Protein AF-A0A897N148-F1 (afdb_monomer)

Secondary structure (DSSP, 8-state):
----GGG-PPTT-TTPPPPTT----TTS----HHHHHHHHHHHHHHHHHHHHHHHHH--EEESS--SSPPTT-EEEETTTTEEEEEETTTTEEEEPPPHHHHHHHHH--STTSS--TTTTT---PPTT---GGG-SSPPPPHHHHHHHHH--STTTT--TTTTTPPPTT-----S----TT----S---EEESS--SSPPTT-EEEETTTTEEEEE-SSSEEEEPP-

Nearest PDB structures (foldseek):
  5w6f-assembly1_C  TM=9.418E-01  e=7.901E-02  Kuttervirus CBA120
  7rej-assembly2_B  TM=4.400E-01  e=4.065E-01  Kuttervirus CBA120
  7rfo-assembly1_B  TM=4.772E-01  e=1.626E+00  Kuttervirus CBA120
  7rfv-assembly1_A  TM=4.850E-01  e=4.744E+00  Kuttervirus CBA120

Sequence (227 aa):
MADYTTYLPTWGSTGVAPPSGYAYAGEEQPVDAFDNFVVYNQNEDIKYLVGLTNDRLESGLGSSYPASPENGELFWNTGTQTLELYDDAATMWKGLAFDADLTAHATDTANPHSVTAAQAGAIEDATGTVDETHLSFDTATQAELDAHATDTANPHNTDATQVGALPIVGGTMSGKIDMSQFDICNVVVDPLAADPTEPTQGQIWFRTDTGTWHGYNGTSTVQFSTV

Structure (mmCIF, N/CA/C/O backbone):
data_AF-A0A897N148-F1
#
_entry.id   AF-A0A897N148-F1
#
loop_
_atom_site.group_PDB
_atom_site.id
_atom_site.type_symbol
_atom_site.label_atom_id
_atom_site.label_alt_id
_atom_site.label_comp_id
_atom_site.label_asym_id
_atom_site.label_entity_id
_atom_site.label_seq_id
_atom_site.pdbx_PDB_ins_code
_atom_site.Cartn_x
_atom_site.Cartn_y
_atom_site.Cartn_z
_atom_site.occupancy
_atom_site.B_iso_or_equiv
_atom_site.auth_seq_id
_atom_site.auth_comp_id
_atom_site.auth_asym_id
_atom_site.auth_atom_id
_atom_site.pdbx_PDB_model_num
ATO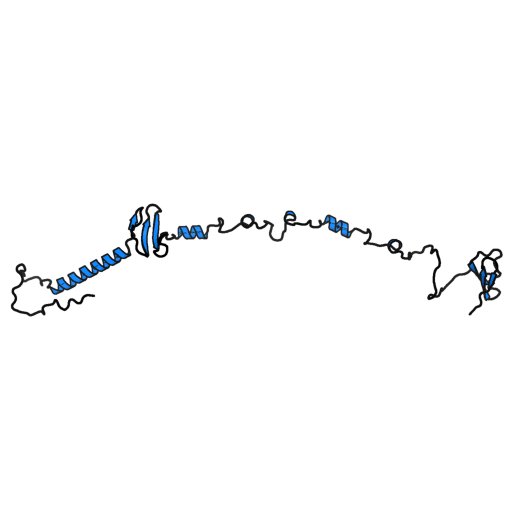M 1 N N . MET A 1 1 ? 35.600 -24.224 -54.055 1.00 48.84 1 MET A N 1
ATOM 2 C CA . MET A 1 1 ? 36.809 -23.708 -54.728 1.00 48.84 1 MET A CA 1
ATOM 3 C C . MET A 1 1 ? 36.907 -24.387 -56.078 1.00 48.84 1 MET A C 1
ATOM 5 O O . MET A 1 1 ? 36.765 -25.603 -56.121 1.00 48.84 1 MET A O 1
ATOM 9 N N . ALA A 1 2 ? 37.026 -23.616 -57.159 1.00 44.97 2 ALA A N 1
ATOM 10 C CA . ALA A 1 2 ? 37.204 -24.172 -58.497 1.00 44.97 2 ALA A CA 1
ATOM 11 C C . ALA A 1 2 ? 38.609 -24.787 -58.619 1.00 44.97 2 ALA A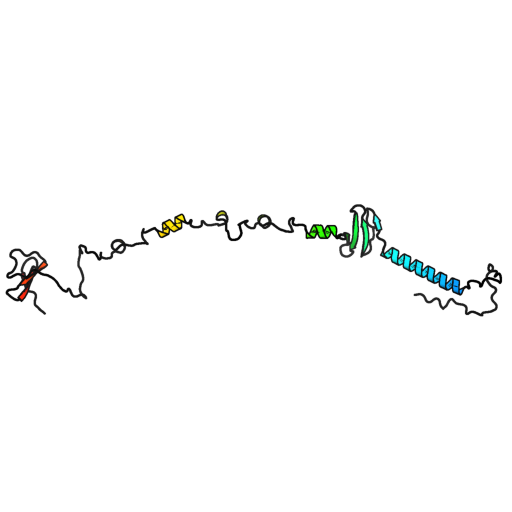 C 1
ATOM 13 O O . ALA A 1 2 ? 39.579 -24.213 -58.130 1.00 44.97 2 ALA A O 1
ATOM 14 N N . ASP A 1 3 ? 38.696 -25.970 -59.224 1.00 48.06 3 ASP A N 1
ATOM 15 C CA . ASP A 1 3 ? 39.953 -26.674 -59.477 1.00 48.06 3 ASP A CA 1
ATOM 16 C C . ASP A 1 3 ? 40.507 -26.238 -60.840 1.00 48.06 3 ASP A C 1
ATOM 18 O O . ASP A 1 3 ? 39.892 -26.480 -61.879 1.00 48.06 3 ASP A O 1
ATOM 22 N N . TYR A 1 4 ? 41.654 -25.555 -60.829 1.00 47.25 4 TYR A N 1
ATOM 23 C CA . TYR A 1 4 ? 42.304 -25.003 -62.023 1.00 47.25 4 TYR A CA 1
ATOM 24 C C . TYR A 1 4 ? 43.450 -25.877 -62.551 1.00 47.25 4 TYR A C 1
ATOM 26 O O . TYR A 1 4 ? 44.158 -25.478 -63.477 1.00 47.25 4 TYR A O 1
ATOM 34 N N . THR A 1 5 ? 43.628 -27.087 -62.011 1.00 55.16 5 THR A N 1
ATOM 35 C CA . THR A 1 5 ? 44.701 -28.007 -62.432 1.00 55.16 5 THR A CA 1
ATOM 36 C C . THR A 1 5 ? 44.578 -28.460 -63.891 1.00 55.16 5 THR A C 1
ATOM 38 O O . THR A 1 5 ? 45.565 -28.880 -64.491 1.00 55.16 5 THR A O 1
ATOM 41 N N . THR A 1 6 ? 43.399 -28.315 -64.504 1.00 52.03 6 THR A N 1
ATOM 42 C CA . THR A 1 6 ? 43.122 -28.725 -65.889 1.00 52.03 6 THR A CA 1
ATOM 43 C C . THR A 1 6 ? 43.577 -27.725 -66.958 1.00 52.03 6 THR A C 1
ATOM 45 O O . THR A 1 6 ? 43.534 -28.058 -68.139 1.00 52.03 6 THR A O 1
ATOM 48 N N . TYR A 1 7 ? 44.008 -26.514 -66.581 1.00 50.84 7 TYR A N 1
ATOM 49 C CA . TYR A 1 7 ? 44.462 -25.473 -67.521 1.00 50.84 7 TYR A CA 1
ATOM 50 C C . TYR A 1 7 ? 45.989 -25.349 -67.627 1.00 50.84 7 TYR A C 1
ATOM 52 O O . TYR A 1 7 ? 46.482 -24.433 -68.281 1.00 50.84 7 TYR A O 1
ATOM 60 N N . LEU A 1 8 ? 46.746 -26.256 -67.005 1.00 50.16 8 LEU A N 1
ATOM 61 C CA . LEU A 1 8 ? 48.208 -26.223 -66.988 1.00 50.16 8 LEU A CA 1
ATOM 62 C C . LEU A 1 8 ? 48.802 -27.087 -68.116 1.00 50.16 8 LEU A C 1
ATOM 64 O O . LEU A 1 8 ? 48.709 -28.314 -68.057 1.00 50.16 8 LEU A O 1
ATOM 68 N N . PRO A 1 9 ? 49.495 -26.506 -69.112 1.00 53.28 9 PRO A N 1
ATOM 69 C CA . PRO A 1 9 ? 50.489 -27.245 -69.875 1.00 53.28 9 PRO A CA 1
ATOM 70 C C . PRO A 1 9 ? 51.635 -27.630 -68.933 1.00 53.28 9 PRO A C 1
ATOM 72 O O . PRO A 1 9 ? 52.195 -26.781 -68.239 1.00 53.28 9 PRO A O 1
ATOM 75 N N . THR A 1 10 ? 52.012 -28.907 -68.904 1.00 52.28 10 THR A N 1
ATOM 76 C CA . THR A 1 10 ? 53.174 -29.360 -68.134 1.00 52.28 10 THR A CA 1
ATOM 77 C C . THR A 1 10 ? 54.463 -28.781 -68.723 1.00 52.28 10 THR A C 1
ATOM 79 O O . THR A 1 10 ? 54.689 -28.832 -69.939 1.00 52.28 10 THR A O 1
ATOM 82 N N . TRP A 1 11 ? 55.309 -28.247 -67.842 1.00 45.72 11 TRP A N 1
ATOM 83 C CA . TRP A 1 11 ? 56.633 -27.705 -68.149 1.00 45.72 11 TRP A CA 1
ATOM 84 C C . TRP A 1 11 ? 57.464 -28.696 -68.986 1.00 45.72 11 TRP A C 1
ATOM 86 O O . TRP A 1 11 ? 57.571 -29.869 -68.633 1.00 45.72 11 TRP A O 1
ATOM 96 N N . GLY A 1 12 ? 58.023 -28.232 -70.113 1.00 53.44 12 GLY A N 1
ATOM 97 C CA . GLY A 1 12 ? 58.845 -29.048 -71.023 1.00 53.44 12 GLY A CA 1
ATOM 98 C C . GLY A 1 12 ? 58.197 -29.462 -72.353 1.00 53.44 12 GLY A C 1
ATOM 99 O O . GLY A 1 12 ? 58.824 -30.184 -73.126 1.00 53.44 12 GLY A O 1
ATOM 100 N N . SER A 1 13 ? 56.988 -28.988 -72.673 1.00 49.38 13 SER A N 1
ATOM 101 C CA . SER A 1 13 ? 56.389 -29.183 -74.005 1.00 49.38 13 SER A CA 1
ATOM 102 C C . SER A 1 13 ? 57.095 -28.297 -75.043 1.00 49.38 13 SER A C 1
ATOM 104 O O . SER A 1 13 ? 56.722 -27.148 -75.268 1.00 49.38 13 SER A O 1
ATOM 106 N N . THR A 1 14 ? 58.170 -28.800 -75.645 1.00 48.19 14 THR A N 1
ATOM 107 C CA . THR A 1 14 ? 58.934 -28.102 -76.685 1.00 48.19 14 THR A CA 1
ATOM 108 C C . THR A 1 14 ? 58.194 -28.147 -78.026 1.00 48.19 14 THR A C 1
ATOM 110 O O . THR A 1 14 ? 57.790 -29.210 -78.489 1.00 48.19 14 THR A O 1
ATOM 113 N N . GLY A 1 15 ? 58.021 -26.985 -78.670 1.00 51.31 15 GLY A N 1
ATOM 114 C CA . GLY A 1 15 ? 57.587 -26.899 -80.073 1.00 51.31 15 GLY A CA 1
ATOM 115 C C . GLY A 1 15 ? 56.512 -25.865 -80.408 1.00 51.31 15 GLY A C 1
ATOM 116 O O . GLY A 1 15 ? 56.295 -25.609 -81.590 1.00 51.31 15 GLY A O 1
ATOM 117 N N . VAL A 1 16 ? 55.862 -25.234 -79.427 1.00 51.78 16 VAL A N 1
ATOM 118 C CA . VAL A 1 16 ? 54.890 -24.165 -79.711 1.00 51.78 16 VAL A CA 1
ATOM 119 C C . VAL A 1 16 ? 55.563 -22.814 -79.501 1.00 51.78 16 VAL A C 1
ATOM 121 O O . VAL A 1 16 ? 56.029 -22.509 -78.405 1.00 51.78 16 VAL A O 1
ATOM 124 N N . ALA A 1 17 ? 55.667 -22.036 -80.580 1.00 51.47 17 ALA A N 1
ATOM 125 C CA . ALA A 1 17 ? 56.248 -20.700 -80.559 1.00 51.47 17 ALA A CA 1
ATOM 126 C C . ALA A 1 17 ? 55.541 -19.829 -79.500 1.00 51.47 17 ALA A C 1
ATOM 128 O O . ALA A 1 17 ? 54.307 -19.831 -79.453 1.00 51.47 17 ALA A O 1
ATOM 129 N N . PRO A 1 18 ? 56.287 -19.095 -78.655 1.00 53.81 18 PRO A N 1
ATOM 130 C CA . PRO A 1 18 ? 55.681 -18.216 -77.667 1.00 53.81 18 PRO A CA 1
ATOM 131 C C . PRO A 1 18 ? 54.822 -17.142 -78.360 1.00 53.81 18 PRO A C 1
ATOM 133 O O . PRO A 1 18 ? 55.166 -16.705 -79.465 1.00 53.81 18 PRO A O 1
ATOM 136 N N . PRO A 1 19 ? 53.711 -16.699 -77.740 1.00 55.03 19 PRO A N 1
ATOM 137 C CA . PRO A 1 19 ? 52.902 -15.605 -78.262 1.00 55.03 19 PRO A CA 1
ATOM 138 C C . PRO A 1 19 ? 53.763 -14.361 -78.517 1.00 55.03 19 PRO A C 1
ATOM 140 O O . PRO A 1 19 ? 54.613 -13.999 -77.702 1.00 55.03 19 PRO A O 1
ATOM 143 N N . SER A 1 20 ? 53.547 -13.712 -79.664 1.00 43.50 20 SER A N 1
ATOM 144 C CA . SER A 1 20 ? 54.232 -12.471 -80.043 1.00 43.50 20 SER A CA 1
ATOM 145 C C . SER A 1 20 ? 54.069 -11.413 -78.943 1.00 43.50 20 SER A C 1
ATOM 147 O O . SER A 1 20 ? 52.944 -11.041 -78.618 1.00 43.50 20 SER A O 1
ATOM 149 N N . GLY A 1 21 ? 55.186 -10.951 -78.362 1.00 52.03 21 GLY A N 1
ATOM 150 C CA . GLY A 1 21 ? 55.199 -9.896 -77.337 1.00 52.03 21 GLY A CA 1
ATOM 151 C C . GLY A 1 21 ? 56.202 -10.077 -76.190 1.00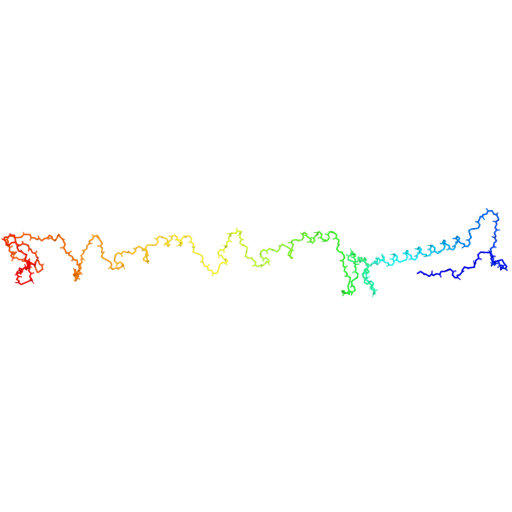 52.03 21 GLY A C 1
ATOM 152 O O . GLY A 1 21 ? 56.457 -9.116 -75.473 1.00 52.03 21 GLY A O 1
ATOM 153 N N . TYR A 1 22 ? 56.808 -11.259 -76.030 1.00 42.47 22 TYR A N 1
ATOM 154 C CA . TYR A 1 22 ? 57.742 -11.541 -74.930 1.00 42.47 22 TYR A CA 1
ATOM 155 C C . TYR A 1 22 ? 59.188 -11.678 -75.431 1.00 42.47 22 TYR A C 1
ATOM 157 O O . TYR A 1 22 ? 59.500 -12.573 -76.215 1.00 42.47 22 TYR A O 1
ATOM 165 N N . ALA A 1 23 ? 60.074 -10.791 -74.972 1.00 47.16 23 ALA A N 1
ATOM 166 C CA . ALA A 1 23 ? 61.524 -10.887 -75.133 1.00 47.16 23 ALA A CA 1
ATOM 167 C C . ALA A 1 23 ? 62.166 -10.935 -73.740 1.00 47.16 23 ALA A C 1
ATOM 169 O O . ALA A 1 23 ? 61.850 -10.103 -72.893 1.00 47.16 23 ALA A O 1
ATOM 170 N N . TYR A 1 24 ? 63.057 -11.898 -73.501 1.00 50.12 24 TYR A N 1
ATOM 171 C CA . TYR A 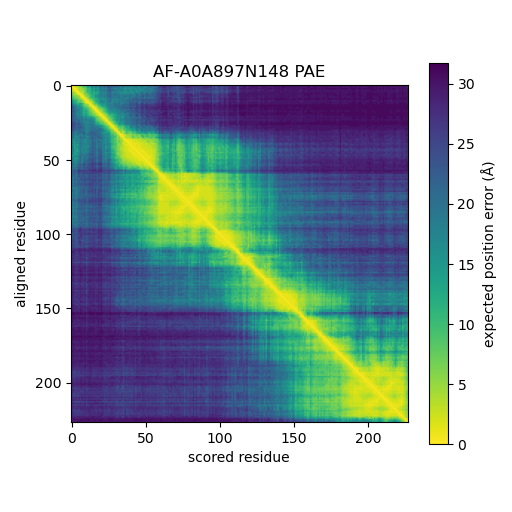1 24 ? 63.777 -12.036 -72.233 1.00 50.12 24 TYR A CA 1
ATOM 172 C C . TYR A 1 24 ? 65.194 -11.465 -72.391 1.00 50.12 24 TYR A C 1
ATOM 174 O O . TYR A 1 24 ? 65.924 -11.883 -73.292 1.00 50.12 24 TYR A O 1
ATOM 182 N N . ALA A 1 25 ? 65.585 -10.515 -71.537 1.00 45.47 25 ALA A N 1
ATOM 183 C CA . ALA A 1 25 ? 66.967 -10.049 -71.407 1.00 45.47 25 ALA A CA 1
ATOM 184 C C . ALA A 1 25 ? 67.665 -10.848 -70.291 1.00 45.47 25 ALA A C 1
ATOM 186 O O . ALA A 1 25 ? 67.128 -10.999 -69.199 1.00 45.47 25 ALA A O 1
ATOM 187 N N . GLY A 1 26 ? 68.837 -11.407 -70.593 1.00 47.81 26 GLY A N 1
ATOM 188 C CA . GLY A 1 26 ? 69.453 -12.522 -69.864 1.00 47.81 26 GLY A CA 1
ATOM 189 C C . GLY A 1 26 ? 70.164 -12.228 -68.539 1.00 47.81 26 GLY A C 1
ATOM 190 O O . GLY A 1 26 ? 71.123 -12.935 -68.251 1.00 47.81 26 GLY A O 1
ATOM 191 N N . GLU A 1 27 ? 69.738 -11.250 -67.735 1.00 50.34 27 GLU A N 1
ATOM 192 C CA . GLU A 1 27 ? 70.359 -11.006 -66.413 1.00 50.34 27 GLU A CA 1
ATOM 193 C C . GLU A 1 27 ? 69.380 -10.821 -65.239 1.00 50.34 27 GLU A C 1
ATOM 195 O O . GLU A 1 27 ? 69.818 -10.785 -64.092 1.00 50.34 27 GLU A O 1
ATOM 200 N N . GLU A 1 28 ? 68.065 -10.826 -65.467 1.00 50.81 28 GLU A N 1
ATOM 201 C CA . GLU A 1 28 ? 67.073 -10.993 -64.395 1.00 50.81 28 GLU A CA 1
ATOM 202 C C . GLU A 1 28 ? 66.381 -12.345 -64.567 1.00 50.81 28 GLU A C 1
ATOM 204 O O . GLU A 1 28 ? 65.993 -12.704 -65.681 1.00 50.81 28 GLU A O 1
ATOM 209 N N . GLN A 1 29 ? 66.241 -13.118 -63.479 1.00 50.47 29 GLN A N 1
ATOM 210 C CA . GLN A 1 29 ? 65.381 -14.300 -63.515 1.00 50.47 29 GLN A CA 1
ATOM 211 C C . GLN A 1 29 ? 63.981 -13.814 -63.901 1.00 50.47 29 GLN A C 1
ATOM 213 O O . GLN A 1 29 ? 63.419 -12.997 -63.167 1.00 50.47 29 GLN A O 1
ATOM 218 N N . PRO A 1 30 ? 63.433 -14.228 -65.058 1.00 55.25 30 PRO A N 1
ATOM 219 C CA . PRO A 1 30 ? 62.101 -13.801 -65.428 1.00 55.25 30 PRO A CA 1
ATOM 220 C C . PRO A 1 30 ? 61.166 -14.329 -64.349 1.00 55.25 30 PRO A C 1
ATOM 222 O O . PRO A 1 30 ? 61.172 -15.533 -64.102 1.00 55.25 30 PRO A O 1
ATOM 225 N N . VAL A 1 31 ? 60.403 -13.436 -63.712 1.00 55.12 31 VAL A N 1
ATOM 226 C CA . VAL A 1 31 ? 59.222 -13.815 -62.929 1.00 55.12 31 VAL A CA 1
ATOM 227 C C . VAL A 1 31 ? 58.435 -14.754 -63.832 1.00 55.12 31 VAL A C 1
ATOM 229 O O . VAL A 1 31 ? 57.920 -14.332 -64.876 1.00 55.12 31 VAL A O 1
ATOM 232 N N . ASP A 1 32 ? 58.493 -16.049 -63.537 1.00 61.06 32 ASP A N 1
ATOM 233 C CA . ASP A 1 32 ? 57.980 -17.038 -64.462 1.00 61.06 32 ASP A CA 1
ATOM 234 C C . ASP A 1 32 ? 56.449 -17.009 -64.414 1.00 61.06 32 ASP A C 1
ATOM 236 O O . ASP A 1 32 ? 55.812 -16.358 -63.578 1.00 61.06 32 ASP A O 1
ATOM 240 N N . ALA A 1 33 ? 55.815 -17.666 -65.380 1.00 56.22 33 ALA A N 1
ATOM 241 C CA . ALA A 1 33 ? 54.360 -17.720 -65.422 1.00 56.22 33 ALA A CA 1
ATOM 242 C C . ALA A 1 33 ? 53.758 -18.299 -64.124 1.00 56.22 33 ALA A C 1
ATOM 244 O O . ALA A 1 33 ? 52.587 -18.048 -63.854 1.00 56.22 33 ALA A O 1
ATOM 245 N N . PHE A 1 34 ? 54.538 -19.039 -63.326 1.00 53.81 34 PHE A N 1
ATOM 246 C CA . PHE A 1 34 ? 54.121 -19.623 -62.059 1.00 53.81 34 PHE A CA 1
ATOM 247 C C . PHE A 1 34 ? 54.089 -18.578 -60.941 1.00 53.81 34 PHE A C 1
ATOM 249 O O . PHE A 1 34 ? 53.072 -18.480 -60.254 1.00 53.81 34 PHE A O 1
ATOM 256 N N . ASP A 1 35 ? 55.125 -17.745 -60.818 1.00 58.03 35 ASP A N 1
ATOM 257 C CA . ASP A 1 35 ? 55.133 -16.612 -59.884 1.00 58.03 35 ASP A CA 1
ATOM 258 C C . ASP A 1 35 ? 53.995 -15.635 -60.202 1.00 58.03 35 ASP A C 1
ATOM 260 O O . ASP A 1 35 ? 53.237 -15.245 -59.313 1.00 58.03 35 ASP A O 1
ATOM 264 N N . ASN A 1 36 ? 53.783 -15.315 -61.482 1.00 67.31 36 ASN A N 1
ATOM 265 C CA . ASN A 1 36 ? 52.657 -14.472 -61.887 1.00 67.31 36 ASN A CA 1
ATOM 266 C C . ASN A 1 36 ? 51.296 -15.148 -61.664 1.00 67.31 36 ASN A C 1
ATOM 268 O O . ASN A 1 36 ? 50.344 -14.464 -61.304 1.00 67.31 36 ASN A O 1
ATOM 272 N N . PHE A 1 37 ? 51.175 -16.466 -61.842 1.00 71.88 37 PHE A N 1
ATOM 273 C CA . PHE A 1 37 ? 49.921 -17.186 -61.608 1.00 71.88 37 PHE A CA 1
ATOM 274 C C . PHE A 1 37 ? 49.569 -17.248 -60.120 1.00 71.88 37 PHE A C 1
ATOM 276 O O . PHE A 1 37 ? 48.440 -16.934 -59.745 1.00 71.88 37 PHE A O 1
ATOM 283 N N . VAL A 1 38 ? 50.518 -17.627 -59.261 1.00 74.19 38 VAL A N 1
ATOM 284 C CA . VAL A 1 38 ? 50.285 -17.718 -57.814 1.00 74.19 38 VAL A CA 1
ATOM 285 C C . VAL A 1 38 ? 49.977 -16.335 -57.248 1.00 74.19 38 VAL A C 1
ATOM 287 O O . VAL A 1 38 ? 48.973 -16.182 -56.555 1.00 74.19 38 VAL A O 1
ATOM 290 N N . VAL A 1 39 ? 50.761 -15.315 -57.612 1.00 78.12 39 VAL A N 1
ATOM 291 C CA . VAL A 1 39 ? 50.533 -13.934 -57.162 1.00 78.12 39 VAL A CA 1
ATOM 292 C C . VAL A 1 39 ? 49.213 -13.380 -57.700 1.00 78.12 39 VAL A C 1
ATOM 294 O O . VAL A 1 39 ? 48.490 -12.710 -56.965 1.00 78.12 39 VAL A O 1
ATOM 297 N N . TYR A 1 40 ? 48.847 -13.665 -58.954 1.00 81.06 40 TYR A N 1
ATOM 298 C CA . TYR A 1 40 ? 47.569 -13.228 -59.519 1.00 81.06 40 TYR A CA 1
ATOM 299 C C . TYR A 1 40 ? 46.379 -13.832 -58.769 1.00 81.06 40 TYR A C 1
ATOM 301 O O . TYR A 1 40 ? 45.521 -13.089 -58.305 1.00 81.06 40 TYR A O 1
ATOM 309 N N . ASN A 1 41 ? 46.347 -15.155 -58.586 1.00 80.25 41 ASN A N 1
ATOM 310 C CA . ASN A 1 41 ? 45.226 -15.809 -57.907 1.00 80.25 41 ASN A CA 1
ATOM 311 C C . ASN A 1 41 ? 45.152 -15.426 -56.426 1.00 80.25 41 ASN A C 1
ATOM 313 O O . ASN A 1 41 ? 44.066 -15.161 -55.930 1.00 80.25 41 ASN A O 1
ATOM 317 N N . GLN A 1 42 ? 46.293 -15.300 -55.737 1.00 86.62 42 GLN A N 1
ATOM 318 C CA . GLN A 1 42 ? 46.317 -14.788 -54.364 1.00 86.62 42 GLN A CA 1
ATOM 319 C C . GLN A 1 42 ? 45.754 -13.367 -54.280 1.00 86.62 42 GLN A C 1
ATOM 321 O O . GLN A 1 42 ? 44.982 -13.069 -53.374 1.00 86.62 42 GLN A O 1
ATOM 326 N N . ASN A 1 43 ? 46.097 -12.491 -55.228 1.00 85.38 43 ASN A N 1
ATOM 327 C CA . ASN A 1 43 ? 45.545 -11.140 -55.276 1.00 85.38 43 ASN A CA 1
ATOM 328 C C . ASN A 1 43 ? 44.037 -11.135 -55.556 1.00 85.38 43 ASN A C 1
ATOM 330 O O . ASN A 1 43 ? 43.320 -10.350 -54.943 1.00 85.38 43 ASN A O 1
ATOM 334 N N . GLU A 1 44 ? 43.545 -11.987 -56.455 1.00 88.81 44 GLU A N 1
ATOM 335 C CA . GLU A 1 44 ? 42.108 -12.098 -56.733 1.00 88.81 44 GLU A CA 1
ATOM 336 C C . GLU A 1 44 ? 41.337 -12.679 -55.539 1.00 88.81 44 GLU A C 1
ATOM 338 O O . GLU A 1 44 ? 40.297 -12.138 -55.167 1.00 88.81 44 GLU A O 1
ATOM 343 N N . ASP A 1 45 ? 41.883 -13.691 -54.865 1.00 87.06 45 ASP A N 1
ATOM 344 C CA . ASP A 1 45 ? 41.306 -14.251 -53.641 1.00 87.06 45 ASP A CA 1
ATOM 345 C C . ASP A 1 45 ? 41.271 -13.209 -52.514 1.00 87.06 45 ASP A C 1
ATOM 347 O O . ASP A 1 45 ? 40.259 -13.066 -51.827 1.00 87.06 45 ASP A O 1
ATOM 351 N N . ILE A 1 46 ? 42.346 -12.429 -52.344 1.00 90.31 46 ILE A N 1
ATOM 352 C CA . ILE A 1 46 ? 42.389 -11.324 -51.377 1.00 90.31 46 ILE A CA 1
ATOM 353 C C . ILE A 1 46 ? 41.333 -10.274 -51.722 1.00 90.31 46 ILE A C 1
ATOM 355 O O . ILE A 1 46 ? 40.604 -9.842 -50.834 1.00 90.31 46 ILE A O 1
ATOM 359 N N . LYS A 1 47 ? 41.202 -9.876 -52.992 1.00 87.56 47 LYS A N 1
ATOM 360 C CA . LYS A 1 47 ? 40.165 -8.922 -53.416 1.00 87.56 47 LYS A CA 1
ATOM 361 C C . LYS A 1 47 ? 38.763 -9.458 -53.157 1.00 87.56 47 LYS A C 1
ATOM 363 O O . LYS A 1 47 ? 37.916 -8.703 -52.693 1.00 87.56 47 LYS A O 1
ATOM 368 N N . TYR A 1 48 ? 38.525 -10.741 -53.416 1.00 86.94 48 TYR A N 1
ATOM 369 C CA . TYR A 1 48 ? 37.244 -11.379 -53.137 1.00 86.94 48 TYR A CA 1
ATOM 370 C C . TYR A 1 48 ? 36.937 -11.401 -51.636 1.00 86.94 48 TYR A C 1
ATOM 372 O O . TYR A 1 48 ? 35.838 -11.038 -51.229 1.00 86.94 48 TYR A O 1
ATOM 380 N N . LEU A 1 49 ? 37.915 -11.759 -50.799 1.00 86.75 49 LEU A N 1
ATOM 381 C CA . LEU A 1 49 ? 37.776 -11.721 -49.342 1.00 86.75 49 LEU A CA 1
ATOM 382 C C . LEU A 1 49 ? 37.527 -10.301 -48.824 1.00 86.75 49 LEU A C 1
ATOM 384 O O . LEU A 1 49 ? 36.699 -10.122 -47.933 1.00 86.75 49 LEU A O 1
ATOM 388 N N . VAL A 1 50 ? 38.212 -9.300 -49.383 1.00 86.00 50 VAL A N 1
ATOM 389 C CA . VAL A 1 50 ? 37.980 -7.883 -49.073 1.00 86.00 50 VAL A CA 1
ATOM 390 C C . VAL A 1 50 ? 36.565 -7.475 -49.475 1.00 86.00 50 VAL A C 1
ATOM 392 O O . VAL A 1 50 ? 35.877 -6.872 -48.662 1.00 86.00 50 VAL A O 1
ATOM 395 N N . GLY A 1 51 ? 36.103 -7.856 -50.669 1.00 81.25 51 GLY A N 1
ATOM 396 C CA . GLY A 1 51 ? 34.732 -7.612 -51.124 1.00 81.25 51 GLY A CA 1
ATOM 397 C C . GLY A 1 51 ? 33.701 -8.228 -50.183 1.00 81.25 51 GLY A C 1
ATOM 398 O O . GLY A 1 51 ? 32.887 -7.513 -49.624 1.00 81.25 51 GLY A O 1
ATOM 399 N N . LEU A 1 52 ? 33.821 -9.524 -49.890 1.00 78.19 52 LEU A N 1
ATOM 400 C CA . LEU A 1 52 ? 32.905 -10.233 -48.992 1.00 78.19 52 LEU A CA 1
ATOM 401 C C . LEU A 1 52 ? 32.903 -9.660 -47.566 1.00 78.19 52 LEU A C 1
ATOM 403 O O . LEU A 1 52 ? 31.882 -9.675 -46.879 1.00 78.19 52 LEU A O 1
ATOM 407 N N . THR A 1 53 ? 34.061 -9.199 -47.093 1.00 76.31 53 THR A N 1
ATOM 408 C CA . THR A 1 53 ? 34.188 -8.578 -45.771 1.00 76.31 53 THR A CA 1
ATOM 409 C C . THR A 1 53 ? 33.543 -7.200 -45.756 1.00 76.31 53 THR A C 1
ATOM 411 O O . THR A 1 53 ? 32.850 -6.892 -44.794 1.00 76.31 53 THR A O 1
ATOM 414 N N . ASN A 1 54 ? 33.726 -6.410 -46.814 1.00 71.50 54 ASN A N 1
ATOM 415 C CA . ASN A 1 54 ? 33.072 -5.118 -46.963 1.00 71.50 54 ASN A CA 1
ATOM 416 C C . ASN A 1 54 ? 31.559 -5.299 -47.088 1.00 71.50 54 ASN A C 1
ATOM 418 O O . ASN A 1 54 ? 30.861 -4.753 -46.254 1.00 71.50 54 ASN A O 1
ATOM 422 N N . ASP A 1 55 ? 31.060 -6.162 -47.976 1.00 68.56 55 ASP A N 1
ATOM 423 C CA . ASP A 1 55 ? 29.622 -6.437 -48.144 1.00 68.56 55 ASP A CA 1
ATOM 424 C C . ASP A 1 55 ? 28.945 -6.852 -46.823 1.00 68.56 55 ASP A C 1
ATOM 426 O O . ASP A 1 55 ? 27.828 -6.443 -46.526 1.00 68.56 55 ASP A O 1
ATOM 430 N N . ARG A 1 56 ? 29.636 -7.632 -45.976 1.00 65.25 56 ARG A N 1
ATOM 431 C CA . ARG A 1 56 ? 29.138 -8.028 -44.643 1.00 65.25 56 ARG A CA 1
ATOM 432 C C . ARG A 1 56 ? 29.282 -6.954 -43.560 1.00 65.25 56 ARG A C 1
ATOM 434 O O . ARG A 1 56 ? 28.669 -7.094 -42.503 1.00 65.25 56 ARG A O 1
ATOM 441 N N . LEU A 1 57 ? 30.140 -5.960 -43.766 1.00 65.88 57 LEU A N 1
ATOM 442 C CA . LEU A 1 57 ? 30.411 -4.855 -42.841 1.00 65.88 57 LEU A CA 1
ATOM 443 C C . LEU A 1 57 ? 29.855 -3.522 -43.341 1.00 65.88 57 LEU A C 1
ATOM 445 O O . LEU A 1 57 ? 30.075 -2.516 -42.665 1.00 65.88 57 LEU A O 1
ATOM 449 N N . GLU A 1 58 ? 29.179 -3.488 -44.491 1.00 61.28 58 GLU A N 1
ATOM 450 C CA . GLU A 1 58 ? 28.593 -2.276 -45.050 1.00 61.28 58 GLU A CA 1
ATOM 451 C C . GLU A 1 58 ? 27.477 -1.815 -44.119 1.00 61.28 58 GLU A C 1
ATOM 453 O O . GLU A 1 58 ? 26.306 -2.151 -44.254 1.00 61.28 58 GLU A O 1
ATOM 458 N N . SER A 1 59 ? 27.873 -1.020 -43.131 1.00 67.81 59 SER A N 1
ATOM 459 C CA . SER A 1 59 ? 26.991 -0.101 -42.457 1.00 67.81 59 SER A CA 1
ATOM 460 C C . SER A 1 59 ? 26.619 0.953 -43.491 1.00 67.81 59 SER A C 1
ATOM 462 O O . SER A 1 59 ? 27.369 1.916 -43.694 1.00 67.81 59 SER A O 1
ATOM 464 N N . GLY A 1 60 ? 25.493 0.772 -44.179 1.00 79.00 60 GLY A N 1
ATOM 465 C CA . GLY A 1 60 ? 24.927 1.854 -44.975 1.00 79.00 60 GLY A CA 1
ATOM 466 C C . GLY A 1 60 ? 24.778 3.101 -44.094 1.00 79.00 60 GLY A C 1
ATOM 467 O O . GLY A 1 60 ? 24.564 2.990 -42.886 1.00 79.00 60 GLY A O 1
ATOM 468 N N . LEU A 1 61 ? 24.938 4.296 -44.662 1.00 86.06 61 LEU A N 1
ATOM 469 C CA . LEU A 1 61 ? 24.810 5.546 -43.910 1.00 86.06 61 LEU A CA 1
ATOM 470 C C . LEU A 1 61 ? 23.858 6.498 -44.621 1.00 86.06 61 LEU A C 1
ATOM 472 O O . LEU A 1 61 ? 23.947 6.704 -45.832 1.00 86.06 61 LEU A O 1
ATOM 476 N N . GLY A 1 62 ? 22.962 7.121 -43.866 1.00 89.31 62 GLY A N 1
ATOM 477 C CA . GLY A 1 62 ? 22.060 8.119 -44.424 1.00 89.31 62 GLY A CA 1
ATOM 478 C C . GLY A 1 62 ? 20.836 8.377 -43.565 1.00 89.31 62 GLY A C 1
ATOM 479 O O . GLY A 1 62 ? 20.657 7.791 -42.505 1.00 89.31 62 GLY A O 1
ATOM 480 N N . SER A 1 63 ? 19.979 9.274 -44.040 1.00 86.50 63 SER A N 1
ATOM 481 C CA . SER A 1 63 ? 18.710 9.618 -43.390 1.00 86.50 63 SER A CA 1
ATOM 482 C C . SER A 1 63 ? 17.524 8.805 -43.922 1.00 86.50 63 SER A C 1
ATOM 484 O O . SER A 1 63 ? 16.382 9.050 -43.544 1.00 86.50 63 SER A O 1
ATOM 486 N N . SER A 1 64 ? 17.762 7.881 -44.854 1.00 90.06 64 SER A N 1
ATOM 487 C CA . SER A 1 64 ? 16.743 7.032 -45.472 1.00 90.06 64 SER A CA 1
ATOM 488 C C . SER A 1 64 ? 17.265 5.611 -45.571 1.00 90.06 64 SER A C 1
ATOM 490 O O . SER A 1 64 ? 18.391 5.402 -46.017 1.00 90.06 64 SER A O 1
ATOM 492 N N . TYR A 1 65 ? 16.435 4.659 -45.159 1.00 91.00 65 TYR A N 1
ATOM 493 C CA . TYR A 1 65 ? 16.796 3.251 -45.157 1.00 91.00 65 TYR A CA 1
ATOM 494 C C . TYR A 1 65 ? 16.912 2.672 -46.576 1.00 91.00 65 TYR A C 1
ATOM 496 O O . TYR A 1 65 ? 16.211 3.129 -47.488 1.00 91.00 65 TYR A O 1
ATOM 504 N N . PRO A 1 66 ? 17.738 1.629 -46.754 1.00 88.81 66 PRO A N 1
ATOM 505 C CA . PRO A 1 66 ? 17.734 0.776 -47.936 1.00 88.81 66 PRO A CA 1
ATOM 506 C C . PRO A 1 66 ? 16.320 0.278 -48.274 1.00 88.81 66 PRO A C 1
ATOM 508 O O . PRO A 1 66 ? 15.540 -0.076 -47.392 1.00 88.81 66 PRO A O 1
ATOM 511 N N . ALA A 1 67 ? 15.979 0.245 -49.566 1.00 88.50 67 ALA A N 1
ATOM 512 C CA . ALA A 1 67 ? 14.642 -0.141 -50.034 1.00 88.50 67 ALA A CA 1
ATOM 513 C C . ALA A 1 67 ? 14.394 -1.662 -50.022 1.00 88.50 67 ALA A C 1
ATOM 515 O O . ALA A 1 67 ? 13.260 -2.111 -50.178 1.00 88.50 67 ALA A O 1
ATOM 516 N N . SER A 1 68 ? 15.448 -2.464 -49.901 1.00 88.44 68 SER A N 1
ATOM 517 C CA . SER A 1 68 ? 15.375 -3.928 -49.877 1.00 88.44 68 SER A CA 1
ATOM 518 C C . SER A 1 68 ? 16.452 -4.468 -48.939 1.00 88.44 68 SER A C 1
ATOM 520 O O . SER A 1 68 ? 17.446 -4.995 -49.429 1.00 88.44 68 SER A O 1
ATOM 522 N N . PRO A 1 69 ? 16.301 -4.252 -47.620 1.00 90.31 69 PRO A N 1
ATOM 523 C CA . PRO A 1 69 ? 17.317 -4.660 -46.672 1.00 90.31 69 PRO A CA 1
ATOM 524 C C . PRO A 1 69 ? 17.326 -6.172 -46.451 1.00 90.31 69 PRO A C 1
ATOM 526 O O . PRO A 1 69 ? 16.283 -6.828 -46.528 1.00 90.31 69 PRO A O 1
ATOM 529 N N . GLU A 1 70 ? 18.498 -6.720 -46.156 1.00 88.50 70 GLU A N 1
ATOM 530 C CA . GLU A 1 70 ? 18.651 -8.126 -45.777 1.00 88.50 70 GLU A CA 1
ATOM 531 C C . GLU A 1 70 ? 18.559 -8.303 -44.255 1.00 88.50 70 GLU A C 1
ATOM 533 O O . GLU A 1 70 ? 18.854 -7.399 -43.470 1.00 88.50 70 GLU A O 1
ATOM 538 N N . ASN A 1 71 ? 18.146 -9.489 -43.801 1.00 90.75 71 ASN A N 1
ATOM 539 C CA . ASN A 1 71 ? 18.089 -9.776 -42.370 1.00 90.75 71 ASN A CA 1
ATOM 540 C C . ASN A 1 71 ? 19.479 -9.640 -41.725 1.00 90.75 71 ASN A C 1
ATOM 542 O O . ASN A 1 71 ? 20.419 -10.331 -42.120 1.00 90.75 71 ASN A O 1
ATOM 546 N N . GLY A 1 72 ? 19.589 -8.814 -40.686 1.00 87.44 72 GLY A N 1
ATOM 547 C CA . GLY A 1 72 ? 20.850 -8.543 -39.999 1.00 87.44 72 GLY A CA 1
ATOM 548 C C . GLY A 1 72 ? 21.703 -7.440 -40.628 1.00 87.44 72 GLY A C 1
ATOM 549 O O . GLY A 1 72 ? 22.811 -7.209 -40.144 1.00 87.44 72 GLY A O 1
ATOM 550 N N . GLU A 1 73 ? 21.214 -6.756 -41.665 1.00 88.25 73 GLU A N 1
ATOM 551 C CA . GLU A 1 73 ? 21.894 -5.596 -42.240 1.00 88.25 73 GLU A CA 1
ATOM 552 C C . GLU A 1 73 ? 22.080 -4.498 -41.186 1.00 88.25 73 GLU A C 1
ATOM 554 O O . GLU A 1 73 ? 21.163 -4.207 -40.414 1.00 88.25 73 GLU A O 1
ATOM 559 N N . LEU A 1 74 ? 23.274 -3.901 -41.144 1.00 89.31 74 LEU A N 1
ATOM 560 C CA . LEU A 1 74 ? 23.613 -2.797 -40.250 1.00 89.31 74 LEU A CA 1
ATOM 561 C C . LEU A 1 74 ? 23.467 -1.469 -40.992 1.00 89.31 74 LEU A C 1
ATOM 563 O O . LEU A 1 74 ? 23.913 -1.329 -42.127 1.00 89.31 74 LEU A O 1
ATOM 567 N N . PHE A 1 75 ? 22.901 -0.460 -40.337 1.00 90.31 75 PHE A N 1
ATOM 568 C CA . PHE A 1 75 ? 22.735 0.866 -40.924 1.00 90.31 75 PHE A CA 1
ATOM 569 C C . PHE A 1 75 ? 22.928 1.961 -39.881 1.00 90.31 75 PHE A C 1
ATOM 571 O O . PHE A 1 75 ? 22.381 1.907 -38.781 1.00 90.31 75 PHE A O 1
ATOM 578 N N . TRP A 1 76 ? 23.705 2.980 -40.232 1.00 89.88 76 TRP A N 1
ATOM 579 C CA . TRP A 1 76 ? 23.844 4.197 -39.447 1.00 89.88 76 TRP A CA 1
ATOM 580 C C . TRP A 1 76 ? 22.828 5.240 -39.917 1.00 89.88 76 TRP A C 1
ATOM 582 O O . TRP A 1 76 ? 23.011 5.895 -40.952 1.00 89.88 76 TRP A O 1
ATOM 592 N N . ASN A 1 77 ? 21.765 5.427 -39.134 1.00 89.50 77 ASN A N 1
ATOM 593 C CA . ASN A 1 77 ? 20.755 6.434 -39.427 1.00 89.50 77 ASN A CA 1
ATOM 594 C C . ASN A 1 77 ? 21.247 7.814 -38.974 1.00 89.50 77 ASN A C 1
ATOM 596 O O . ASN A 1 77 ? 21.321 8.116 -37.785 1.00 89.50 77 ASN A O 1
ATOM 600 N N . THR A 1 78 ? 21.568 8.688 -39.926 1.00 89.81 78 THR A N 1
ATOM 601 C CA . THR A 1 78 ? 22.082 10.036 -39.633 1.00 89.81 78 THR A CA 1
ATOM 602 C C . THR A 1 78 ? 21.009 10.995 -39.116 1.00 89.81 78 THR A C 1
ATOM 604 O O . THR A 1 78 ? 21.353 12.020 -38.530 1.00 89.81 78 THR A O 1
ATOM 607 N N . GLY A 1 79 ? 19.724 10.680 -39.311 1.00 88.81 79 GLY A N 1
ATOM 608 C CA . GLY A 1 79 ? 18.602 11.463 -38.795 1.00 88.81 79 GLY A CA 1
ATOM 609 C C . GLY A 1 79 ? 18.378 11.251 -37.298 1.00 88.81 79 GLY A C 1
ATOM 610 O O . GLY A 1 79 ? 18.193 12.220 -36.565 1.00 88.81 79 GLY A O 1
ATOM 611 N N . THR A 1 80 ? 18.435 9.999 -36.842 1.00 86.50 80 THR A N 1
ATOM 612 C CA . THR A 1 80 ? 18.294 9.618 -35.424 1.00 86.50 80 THR A CA 1
ATOM 613 C C . THR A 1 80 ? 19.633 9.500 -34.695 1.00 86.50 80 THR A C 1
ATOM 615 O O . THR A 1 80 ? 19.647 9.463 -33.470 1.00 86.50 80 THR A O 1
ATOM 618 N N . GLN A 1 81 ? 20.751 9.502 -35.430 1.00 88.00 81 GLN A N 1
ATOM 619 C CA . GLN A 1 81 ? 22.117 9.304 -34.923 1.00 88.00 81 GLN A CA 1
ATOM 620 C C . GLN A 1 81 ? 22.293 7.970 -34.180 1.00 88.00 81 GLN A C 1
ATOM 622 O O . GLN A 1 81 ? 22.990 7.892 -33.170 1.00 88.00 81 GLN A O 1
ATOM 627 N N . THR A 1 82 ? 21.655 6.918 -34.689 1.00 87.62 82 THR A N 1
ATOM 628 C CA . THR A 1 82 ? 21.645 5.576 -34.095 1.00 87.62 82 THR A CA 1
ATOM 629 C C . THR A 1 82 ? 22.215 4.546 -35.061 1.00 87.62 82 THR A C 1
ATOM 631 O O . THR A 1 82 ? 22.048 4.648 -36.280 1.00 87.62 82 THR A O 1
ATOM 634 N N . LEU A 1 83 ? 22.880 3.531 -34.504 1.00 89.44 83 LEU A N 1
ATOM 635 C CA . LEU A 1 83 ? 23.190 2.309 -35.237 1.00 89.44 83 LEU A CA 1
ATOM 636 C C . LEU A 1 83 ? 21.991 1.371 -35.134 1.00 89.44 83 LEU A C 1
ATOM 638 O O . LEU A 1 83 ? 21.490 1.116 -34.038 1.00 89.44 83 LEU A O 1
ATOM 642 N N . GLU A 1 84 ? 21.543 0.855 -36.267 1.00 91.56 84 GLU A N 1
ATOM 643 C CA . GLU A 1 84 ? 20.332 0.054 -36.356 1.00 91.56 84 GLU A CA 1
ATOM 644 C C . GLU A 1 84 ? 20.594 -1.234 -37.128 1.00 91.56 84 GLU A C 1
ATOM 646 O O . GLU A 1 84 ? 21.468 -1.286 -37.994 1.00 91.56 84 GLU A O 1
ATOM 651 N N . LEU A 1 85 ? 19.839 -2.278 -36.793 1.00 92.06 85 LEU A N 1
ATOM 652 C CA . LEU A 1 85 ? 19.884 -3.574 -37.458 1.00 92.06 85 LEU A CA 1
ATOM 653 C C . LEU A 1 85 ? 18.508 -3.911 -38.033 1.00 92.06 85 LEU A C 1
ATOM 655 O O . LEU A 1 85 ? 17.497 -3.757 -37.341 1.00 92.06 85 LEU A O 1
ATOM 659 N N . TYR A 1 86 ? 18.462 -4.367 -39.283 1.00 92.69 86 TYR A N 1
ATOM 660 C CA . TYR A 1 86 ? 17.216 -4.819 -39.892 1.00 92.69 86 TYR A CA 1
ATOM 661 C C . TYR A 1 86 ? 16.831 -6.209 -39.378 1.00 92.69 86 TYR A C 1
ATOM 663 O O . TYR A 1 86 ? 17.616 -7.154 -39.455 1.00 92.69 86 TYR A O 1
ATOM 671 N N . ASP A 1 87 ? 15.613 -6.333 -38.853 1.00 93.88 87 ASP A N 1
ATOM 672 C CA . ASP A 1 87 ? 15.015 -7.599 -38.435 1.00 93.88 87 ASP A CA 1
ATOM 673 C C . ASP A 1 87 ? 13.916 -7.982 -39.430 1.00 93.88 87 ASP A C 1
ATOM 675 O O . ASP A 1 87 ? 12.854 -7.354 -39.466 1.00 93.88 87 ASP A O 1
ATOM 679 N N . ASP A 1 88 ? 14.170 -9.025 -40.220 1.00 94.06 88 ASP A N 1
ATOM 680 C CA . ASP A 1 88 ? 13.238 -9.527 -41.236 1.00 94.06 88 ASP A CA 1
ATOM 681 C C . ASP A 1 88 ? 11.972 -10.140 -40.617 1.00 94.06 88 ASP A C 1
ATOM 683 O O . ASP A 1 88 ? 10.872 -9.969 -41.137 1.00 94.06 88 ASP A O 1
ATOM 687 N N . ALA A 1 89 ? 12.075 -10.765 -39.438 1.00 94.69 89 ALA A N 1
ATOM 688 C CA . ALA A 1 89 ? 10.910 -11.331 -38.759 1.00 94.69 89 ALA A CA 1
ATOM 689 C C . ALA A 1 89 ? 9.954 -10.237 -38.257 1.00 94.69 89 ALA A C 1
ATOM 691 O O . ALA A 1 89 ? 8.736 -10.421 -38.262 1.00 94.69 89 ALA A O 1
ATOM 692 N N . ALA A 1 90 ? 10.502 -9.100 -37.823 1.00 93.31 90 ALA A N 1
ATOM 693 C CA . ALA A 1 90 ? 9.729 -7.930 -37.414 1.00 93.31 90 ALA A CA 1
ATOM 694 C C . ALA A 1 90 ? 9.449 -6.952 -38.573 1.00 93.31 90 ALA A C 1
ATOM 696 O O . ALA A 1 90 ? 8.684 -6.002 -38.400 1.00 93.31 90 ALA A O 1
ATOM 697 N N . THR A 1 91 ? 10.038 -7.176 -39.753 1.00 94.31 91 THR A N 1
ATOM 698 C CA . THR A 1 91 ? 9.976 -6.301 -40.937 1.00 94.31 91 THR A CA 1
ATOM 699 C C . THR A 1 91 ? 10.331 -4.837 -40.640 1.00 94.31 91 THR A C 1
ATOM 701 O O . THR A 1 91 ? 9.720 -3.913 -41.177 1.00 94.31 91 THR A O 1
ATOM 704 N N . MET A 1 92 ? 11.298 -4.600 -39.748 1.00 94.38 92 MET A N 1
ATOM 705 C CA . MET A 1 92 ? 11.633 -3.253 -39.274 1.00 94.38 92 MET A CA 1
ATOM 706 C C . MET A 1 92 ? 13.103 -3.100 -38.877 1.00 94.38 92 MET A C 1
ATOM 708 O O . MET A 1 92 ? 13.763 -4.062 -38.490 1.00 94.38 92 MET A O 1
ATOM 712 N N . TRP A 1 93 ? 13.581 -1.855 -38.893 1.00 92.94 93 TRP A N 1
ATOM 713 C CA . TRP A 1 93 ? 14.864 -1.471 -38.308 1.00 92.94 93 TRP A CA 1
ATOM 714 C C . TRP A 1 93 ? 14.750 -1.343 -36.788 1.00 92.94 93 TRP A C 1
ATOM 716 O O . TRP A 1 93 ? 13.798 -0.751 -36.272 1.00 92.94 93 TRP A O 1
ATOM 726 N N . LYS A 1 94 ? 15.720 -1.909 -36.068 1.00 92.06 94 LYS A N 1
ATOM 727 C CA . LYS A 1 94 ? 15.813 -1.857 -34.607 1.00 92.06 94 LYS A CA 1
ATOM 728 C C . LYS A 1 94 ? 17.071 -1.111 -34.193 1.00 92.06 94 LYS A C 1
ATOM 730 O O . LYS A 1 94 ? 18.174 -1.525 -34.543 1.00 92.06 94 LYS A O 1
ATOM 735 N N . GLY A 1 95 ? 16.902 -0.043 -33.419 1.00 89.50 95 GLY A N 1
ATOM 736 C CA . GLY A 1 95 ? 18.018 0.668 -32.803 1.00 89.50 95 GLY A CA 1
ATOM 737 C C . GLY A 1 95 ? 18.763 -0.212 -31.804 1.00 89.50 95 GLY A C 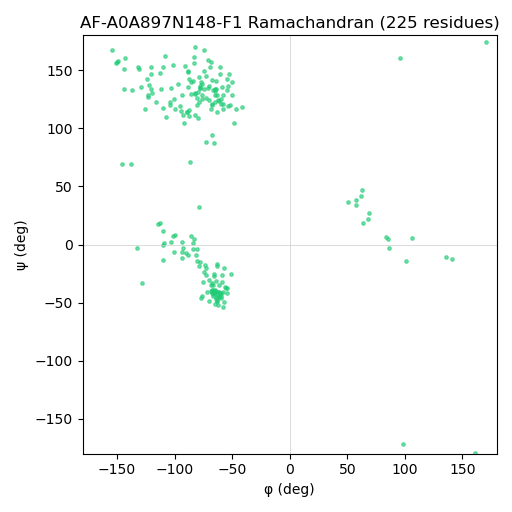1
ATOM 738 O O . GLY A 1 95 ? 18.150 -0.891 -30.978 1.00 89.50 95 GLY A O 1
ATOM 739 N N . LEU A 1 96 ? 20.088 -0.195 -31.884 1.00 86.88 96 LEU A N 1
ATOM 740 C CA . LEU A 1 96 ? 20.961 -0.782 -30.878 1.00 86.88 96 LEU A CA 1
ATOM 741 C C . LEU A 1 96 ? 21.123 0.227 -29.738 1.00 86.88 96 LEU A C 1
ATOM 743 O O . LEU A 1 96 ? 21.425 1.394 -29.978 1.00 86.88 96 LEU A O 1
ATOM 747 N N . ALA A 1 97 ? 20.908 -0.216 -28.501 1.00 84.75 97 ALA A N 1
ATOM 748 C CA . ALA A 1 97 ? 21.085 0.638 -27.332 1.00 84.75 97 ALA A CA 1
ATOM 749 C C . ALA A 1 97 ? 22.578 0.855 -27.045 1.00 84.75 97 ALA A C 1
ATOM 751 O O . ALA A 1 97 ? 23.351 -0.109 -27.017 1.00 84.75 97 ALA A O 1
ATOM 752 N N . PHE A 1 98 ? 22.976 2.102 -26.787 1.00 83.50 98 PHE A N 1
ATOM 753 C CA . PHE A 1 98 ? 24.316 2.404 -26.291 1.00 83.50 98 PHE A CA 1
ATOM 754 C C . PHE A 1 98 ? 24.388 2.230 -24.768 1.00 83.50 98 PHE A C 1
ATOM 756 O O . PHE A 1 98 ? 23.378 2.260 -24.066 1.00 83.50 98 PHE A O 1
ATOM 763 N N . ASP A 1 99 ? 25.605 2.088 -24.238 1.00 85.94 99 ASP A N 1
ATOM 764 C CA . ASP A 1 99 ? 25.851 1.939 -22.794 1.00 85.94 99 ASP A CA 1
ATOM 765 C C . ASP A 1 99 ? 25.242 3.090 -21.970 1.00 85.94 99 ASP A C 1
ATOM 767 O O . ASP A 1 99 ? 24.665 2.869 -20.904 1.00 85.94 99 ASP A O 1
ATOM 771 N N . ALA A 1 100 ? 25.285 4.313 -22.508 1.00 86.69 100 ALA A N 1
ATOM 772 C CA . ALA A 1 100 ? 24.674 5.486 -21.891 1.00 86.69 100 ALA A CA 1
ATOM 773 C C . ALA A 1 100 ? 23.139 5.388 -21.821 1.00 86.69 100 ALA A C 1
ATOM 775 O O . ALA A 1 100 ? 22.568 5.716 -20.783 1.00 86.69 100 ALA A O 1
ATOM 776 N N . ASP A 1 101 ? 22.482 4.903 -22.880 1.00 86.31 101 ASP A N 1
ATOM 777 C CA . ASP A 1 101 ? 21.022 4.742 -22.920 1.00 86.31 101 ASP A CA 1
ATOM 778 C C . ASP A 1 101 ? 20.567 3.662 -21.937 1.00 86.31 101 ASP A C 1
ATOM 780 O O . ASP A 1 101 ? 19.596 3.843 -21.203 1.00 86.31 101 ASP A O 1
ATOM 784 N N . LEU A 1 102 ? 21.306 2.548 -21.880 1.00 87.31 102 LEU A N 1
ATOM 785 C CA . LEU A 1 102 ? 21.013 1.452 -20.963 1.00 87.31 102 LEU A CA 1
ATOM 786 C C . LEU A 1 102 ? 21.257 1.858 -19.506 1.00 87.31 102 LEU A C 1
ATOM 788 O O . LEU A 1 102 ? 20.457 1.522 -18.635 1.00 87.31 102 LEU A O 1
ATOM 792 N N . THR A 1 103 ? 22.325 2.616 -19.244 1.00 88.75 103 THR A N 1
ATOM 793 C CA . THR A 1 103 ? 22.610 3.176 -17.918 1.00 88.75 103 THR A CA 1
ATOM 794 C C . THR A 1 103 ? 21.515 4.146 -17.496 1.00 88.75 103 THR A C 1
ATOM 796 O O . THR A 1 103 ? 20.983 4.012 -16.396 1.00 88.75 103 THR A O 1
ATOM 799 N N . ALA A 1 104 ? 21.131 5.077 -18.375 1.00 86.12 104 ALA A N 1
ATOM 800 C CA . ALA A 1 104 ? 20.051 6.020 -18.114 1.00 86.12 104 ALA A CA 1
ATOM 801 C C . ALA A 1 104 ? 18.747 5.281 -17.791 1.00 86.12 104 ALA A C 1
ATOM 803 O O . ALA A 1 104 ? 18.155 5.548 -16.750 1.00 86.12 104 ALA A O 1
ATOM 804 N N . HIS A 1 105 ? 18.367 4.297 -18.613 1.00 84.94 105 HIS A N 1
ATOM 805 C CA . HIS A 1 105 ? 17.188 3.465 -18.386 1.00 84.94 105 HIS A CA 1
ATOM 806 C C . HIS A 1 105 ? 17.248 2.693 -17.060 1.00 84.94 105 HIS A C 1
ATOM 808 O O . HIS A 1 105 ? 16.283 2.700 -16.306 1.00 84.94 105 HIS A O 1
ATOM 814 N N . ALA A 1 106 ? 18.380 2.061 -16.731 1.00 85.81 106 ALA A N 1
ATOM 815 C CA . ALA A 1 106 ? 18.531 1.292 -15.493 1.00 85.81 106 ALA A CA 1
ATOM 816 C C . ALA A 1 106 ? 18.464 2.168 -14.229 1.00 85.81 106 ALA A C 1
ATOM 818 O O . ALA A 1 106 ? 18.101 1.683 -13.157 1.00 85.81 106 ALA A O 1
ATOM 819 N N . THR A 1 107 ? 18.834 3.444 -14.349 1.00 84.38 107 THR A N 1
ATOM 820 C CA . THR A 1 107 ? 18.742 4.433 -13.265 1.00 84.38 107 THR A CA 1
ATOM 821 C C . THR A 1 107 ? 17.449 5.240 -13.280 1.00 84.38 107 THR A C 1
ATOM 823 O O . THR A 1 107 ? 17.229 6.027 -12.360 1.00 84.38 107 THR A O 1
ATOM 826 N N . ASP A 1 108 ? 16.613 5.078 -14.306 1.00 82.12 108 ASP A N 1
ATOM 827 C CA . ASP A 1 108 ? 15.348 5.786 -14.407 1.00 82.12 108 ASP A CA 1
ATOM 828 C C . ASP A 1 108 ? 14.407 5.281 -13.310 1.00 82.12 108 ASP A C 1
ATOM 830 O O . ASP A 1 108 ? 14.112 4.093 -13.205 1.00 82.12 108 ASP A O 1
ATOM 834 N N . THR A 1 109 ? 13.970 6.199 -12.454 1.00 76.88 109 THR A N 1
ATOM 835 C CA . THR A 1 109 ? 13.001 5.959 -11.379 1.00 76.88 109 THR A CA 1
ATOM 836 C C . THR A 1 109 ? 11.706 6.728 -11.617 1.00 76.88 109 THR A C 1
ATOM 838 O O . THR A 1 109 ? 10.960 6.995 -10.673 1.00 76.88 109 THR A O 1
ATOM 841 N N . ALA A 1 110 ? 11.461 7.180 -12.845 1.00 79.69 110 ALA A N 1
ATOM 842 C CA . ALA A 1 110 ? 10.138 7.603 -13.253 1.00 79.69 110 ALA A CA 1
ATOM 843 C C . ALA A 1 110 ? 9.277 6.357 -13.508 1.00 79.69 110 ALA A C 1
ATOM 845 O O . ALA A 1 110 ? 9.728 5.382 -14.109 1.00 79.69 110 ALA A O 1
ATOM 846 N N . ASN A 1 111 ? 8.016 6.393 -13.066 1.00 67.62 111 ASN A N 1
ATOM 847 C CA . ASN A 1 111 ? 7.014 5.362 -13.361 1.00 67.62 111 ASN A CA 1
ATOM 848 C C . ASN A 1 111 ? 7.045 5.026 -14.872 1.00 67.62 111 ASN A C 1
ATOM 850 O O . ASN A 1 111 ? 6.790 5.936 -15.669 1.00 67.62 111 ASN A O 1
ATOM 854 N N . PRO A 1 112 ? 7.390 3.785 -15.285 1.00 67.12 112 PRO A N 1
ATOM 855 C CA . PRO A 1 112 ? 7.181 2.493 -14.600 1.00 67.12 112 PRO A CA 1
ATOM 856 C C . PRO A 1 112 ? 8.192 2.017 -13.538 1.00 67.12 112 PRO A C 1
ATOM 858 O O . PRO A 1 112 ? 7.927 0.996 -12.904 1.00 67.12 112 PRO A O 1
ATOM 861 N N . HIS A 1 113 ? 9.299 2.709 -13.274 1.00 63.50 113 HIS A N 1
ATOM 862 C CA . HIS A 1 113 ? 10.256 2.317 -12.228 1.00 63.50 113 HIS A CA 1
ATOM 863 C C . HIS A 1 113 ? 10.105 3.196 -10.977 1.00 63.50 113 HIS A C 1
ATOM 865 O O . HIS A 1 113 ? 9.972 4.404 -11.090 1.00 63.50 113 HIS A O 1
ATOM 871 N N . SER A 1 114 ? 10.098 2.595 -9.780 1.00 69.88 114 SER A N 1
ATOM 872 C CA . SER A 1 114 ? 9.818 3.266 -8.488 1.00 69.88 114 SER A CA 1
ATOM 873 C C . SER A 1 114 ? 8.412 3.873 -8.359 1.00 69.88 114 SER A C 1
ATOM 875 O O . SER A 1 114 ? 8.246 5.000 -7.893 1.00 69.88 114 SER A O 1
ATOM 877 N N . VAL A 1 115 ? 7.389 3.098 -8.740 1.00 78.56 115 VAL A N 1
ATOM 878 C CA . VAL A 1 115 ? 5.972 3.455 -8.563 1.00 78.56 115 VAL A CA 1
ATOM 879 C C . VAL A 1 115 ? 5.703 3.844 -7.104 1.00 78.56 115 VAL A C 1
ATOM 881 O O . VAL A 1 115 ? 5.912 3.040 -6.194 1.00 78.56 115 VAL A O 1
ATOM 884 N N . THR A 1 116 ? 5.251 5.076 -6.877 1.00 76.06 116 THR A N 1
ATOM 885 C CA . THR A 1 116 ? 4.873 5.549 -5.541 1.00 76.06 116 THR A CA 1
ATOM 886 C C . THR A 1 116 ? 3.579 4.880 -5.084 1.00 76.06 116 THR A C 1
ATOM 888 O O . THR A 1 116 ? 2.783 4.409 -5.900 1.00 76.06 116 THR A O 1
ATOM 891 N N . ALA A 1 117 ? 3.327 4.856 -3.776 1.00 75.6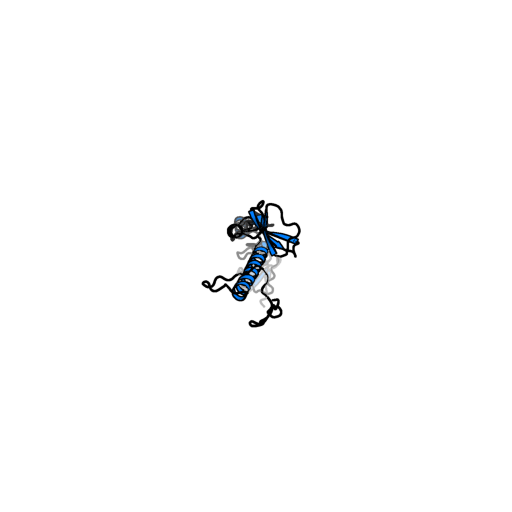2 117 ALA A N 1
ATOM 892 C CA . ALA A 1 117 ? 2.076 4.320 -3.251 1.00 75.62 117 ALA A CA 1
ATOM 893 C C . ALA A 1 117 ? 0.863 5.073 -3.835 1.00 75.62 117 ALA A C 1
ATOM 895 O O . ALA A 1 117 ? -0.059 4.426 -4.334 1.00 75.62 117 ALA A O 1
ATOM 896 N N . ALA A 1 118 ? 0.942 6.404 -3.964 1.00 71.00 118 ALA A N 1
ATOM 897 C CA . ALA A 1 118 ? -0.054 7.193 -4.692 1.00 71.00 118 ALA A CA 1
ATOM 898 C C . ALA A 1 118 ? -0.292 6.718 -6.143 1.00 71.00 118 ALA A C 1
ATOM 900 O O . ALA A 1 118 ? -1.435 6.645 -6.593 1.00 71.00 118 ALA A O 1
ATOM 901 N N . GLN A 1 119 ? 0.764 6.367 -6.886 1.00 72.81 119 GLN A N 1
ATOM 902 C CA . GLN A 1 119 ? 0.641 5.881 -8.267 1.00 72.81 119 GLN A CA 1
ATOM 903 C C . GLN A 1 119 ? 0.012 4.484 -8.355 1.00 72.81 119 GLN A C 1
ATOM 905 O O . GLN A 1 119 ? -0.680 4.189 -9.327 1.00 72.81 119 GLN A O 1
ATOM 910 N N . ALA A 1 120 ? 0.219 3.637 -7.347 1.00 79.06 120 ALA A N 1
ATOM 911 C CA . ALA A 1 120 ? -0.405 2.319 -7.253 1.00 79.06 120 ALA A CA 1
ATOM 912 C C . ALA A 1 120 ? -1.856 2.367 -6.729 1.00 79.06 120 ALA A C 1
ATOM 914 O O . ALA A 1 120 ? -2.503 1.323 -6.642 1.00 79.06 120 ALA A O 1
ATOM 915 N N . GLY A 1 121 ? -2.363 3.547 -6.347 1.00 74.94 121 GLY A N 1
ATOM 916 C CA . GLY A 1 121 ? -3.616 3.668 -5.594 1.00 74.94 121 GLY A CA 1
ATOM 917 C C . GLY A 1 121 ? -3.533 3.017 -4.209 1.00 74.94 121 GLY A C 1
ATOM 918 O O . GLY A 1 121 ? -4.560 2.690 -3.618 1.00 74.94 121 GLY A O 1
ATOM 919 N N . ALA A 1 122 ? -2.313 2.790 -3.718 1.00 74.88 122 ALA A N 1
ATOM 920 C CA . ALA A 1 122 ? -2.065 2.336 -2.369 1.00 74.88 122 ALA A CA 1
ATOM 921 C C . ALA A 1 122 ? -2.184 3.524 -1.417 1.00 74.88 122 ALA A C 1
ATOM 923 O O . ALA A 1 122 ? -1.834 4.662 -1.728 1.00 74.88 122 ALA A O 1
ATOM 924 N N . ILE A 1 123 ? -2.703 3.224 -0.243 1.00 72.94 123 ILE A N 1
ATOM 925 C CA . ILE A 1 123 ? -2.909 4.182 0.823 1.00 72.94 123 ILE A CA 1
ATOM 926 C C . ILE A 1 123 ? -1.544 4.547 1.430 1.00 72.94 123 ILE A C 1
ATOM 928 O O . ILE A 1 123 ? -0.778 3.656 1.802 1.00 72.94 123 ILE A O 1
ATOM 932 N N . GLU A 1 124 ? -1.221 5.843 1.496 1.00 71.69 124 GLU A N 1
ATOM 933 C CA . GLU A 1 124 ? 0.052 6.341 2.041 1.00 71.69 124 GLU A CA 1
ATOM 934 C C . GLU A 1 124 ? -0.024 6.536 3.556 1.00 71.69 124 GLU A C 1
ATOM 936 O O . GLU A 1 124 ? -0.016 7.658 4.055 1.00 71.69 124 GLU A O 1
ATOM 941 N N . ASP A 1 125 ? -0.070 5.431 4.295 1.00 76.19 125 ASP A N 1
ATOM 942 C CA . ASP A 1 125 ? 0.150 5.463 5.738 1.00 76.19 125 ASP A CA 1
ATOM 943 C C . ASP A 1 125 ? 1.641 5.326 6.073 1.00 76.19 125 ASP A C 1
ATOM 945 O O . ASP A 1 125 ? 2.406 4.640 5.384 1.00 76.19 125 ASP A O 1
ATOM 949 N N . ALA A 1 126 ? 2.075 5.953 7.170 1.00 74.44 126 ALA A N 1
ATOM 950 C CA . ALA A 1 126 ? 3.406 5.694 7.704 1.00 74.44 126 ALA A CA 1
ATOM 951 C C . ALA A 1 126 ? 3.543 4.206 8.089 1.00 74.44 126 ALA A C 1
ATOM 953 O O . ALA A 1 126 ? 2.576 3.512 8.409 1.00 74.44 126 ALA A O 1
ATOM 954 N N . THR A 1 127 ? 4.768 3.676 8.055 1.00 71.75 127 THR A N 1
ATOM 955 C CA . THR A 1 127 ? 5.001 2.262 8.378 1.00 71.75 127 THR A CA 1
ATOM 956 C C . THR A 1 127 ? 4.496 1.933 9.786 1.00 71.75 127 THR A C 1
ATOM 958 O O . THR A 1 127 ? 4.974 2.496 10.767 1.00 71.75 127 THR A O 1
ATOM 961 N N . GLY A 1 128 ? 3.555 0.989 9.880 1.00 68.94 128 GLY A N 1
ATOM 962 C CA . GLY A 1 128 ? 2.959 0.559 11.148 1.00 68.94 128 GLY A CA 1
ATOM 963 C C . GLY A 1 128 ? 1.813 1.441 11.651 1.00 68.94 128 GLY A C 1
ATOM 964 O O . GLY A 1 128 ? 1.333 1.212 12.758 1.00 68.94 128 GLY A O 1
ATOM 965 N N . THR A 1 129 ? 1.364 2.415 10.859 1.00 74.00 129 THR A N 1
ATOM 966 C CA . THR A 1 129 ? 0.154 3.195 11.132 1.00 74.00 129 THR A CA 1
ATOM 967 C C . THR A 1 129 ? -0.938 2.838 10.133 1.00 74.00 129 THR A C 1
ATOM 969 O O . THR A 1 129 ? -0.637 2.435 9.013 1.00 74.00 129 THR A O 1
ATOM 972 N N . VAL A 1 130 ? -2.191 2.991 10.544 1.00 75.56 130 VAL A N 1
ATOM 973 C CA . VAL A 1 130 ? -3.339 3.094 9.642 1.00 75.56 130 VAL A CA 1
ATOM 974 C C . VAL A 1 130 ? -4.040 4.384 10.036 1.00 75.56 130 VAL A C 1
ATOM 976 O O . VAL A 1 130 ? -4.444 4.499 11.194 1.00 75.56 130 VAL A O 1
ATOM 979 N N . ASP A 1 131 ? -4.111 5.367 9.142 1.00 79.00 131 ASP A N 1
ATOM 980 C CA . ASP A 1 131 ? -4.910 6.568 9.389 1.00 79.00 131 ASP A CA 1
ATOM 981 C C . ASP A 1 131 ? -6.393 6.166 9.463 1.00 79.00 131 ASP A C 1
ATOM 983 O O . ASP A 1 131 ? -6.903 5.413 8.629 1.00 79.00 131 ASP A O 1
ATOM 987 N N . GLU A 1 132 ? -7.094 6.642 10.492 1.00 77.00 132 GLU A N 1
ATOM 988 C CA . GLU A 1 132 ? -8.509 6.338 10.729 1.00 77.00 132 GLU A CA 1
ATOM 989 C C . GLU A 1 132 ? -9.395 6.771 9.550 1.00 77.00 132 GLU A C 1
ATOM 991 O O . GLU A 1 132 ? -10.416 6.140 9.283 1.00 77.00 132 GLU A O 1
ATOM 996 N N . THR A 1 133 ? -8.975 7.778 8.773 1.00 79.19 133 THR A N 1
ATOM 997 C CA . THR A 1 133 ? -9.668 8.218 7.549 1.00 79.19 133 THR A CA 1
ATOM 998 C C . THR A 1 133 ? -9.714 7.150 6.452 1.00 79.19 133 THR A C 1
ATOM 1000 O O . THR A 1 133 ? -10.529 7.245 5.531 1.00 79.19 133 THR A O 1
ATOM 1003 N N . HIS A 1 134 ? -8.876 6.116 6.548 1.00 80.56 134 HIS A N 1
ATOM 1004 C CA . HIS A 1 134 ? -8.855 4.981 5.629 1.00 80.56 134 HIS A CA 1
ATOM 1005 C C . HIS A 1 134 ? -9.808 3.851 6.038 1.00 80.56 134 HIS A C 1
ATOM 1007 O O . HIS A 1 134 ? -10.021 2.910 5.266 1.00 80.56 134 HIS A O 1
ATOM 1013 N N . LEU A 1 135 ? -10.398 3.920 7.232 1.00 81.94 135 LEU A N 1
ATOM 1014 C CA . LEU A 1 135 ? -11.341 2.925 7.718 1.00 81.94 135 LEU A CA 1
ATOM 1015 C C . LEU A 1 135 ? -12.765 3.276 7.272 1.00 81.94 135 LEU A C 1
ATOM 1017 O O . LEU A 1 135 ? -13.184 4.426 7.238 1.00 81.94 135 LEU A O 1
ATOM 1021 N N . SER A 1 136 ? -13.544 2.249 6.932 1.00 85.88 136 SER A N 1
ATOM 1022 C CA . SER A 1 136 ? -14.981 2.403 6.631 1.00 85.88 136 SER A CA 1
ATOM 1023 C C . SER A 1 136 ? -15.860 2.413 7.887 1.00 85.88 136 SER A C 1
ATOM 1025 O O . SER A 1 136 ? -17.087 2.388 7.792 1.00 85.88 136 SER A O 1
ATOM 1027 N N . PHE A 1 137 ? -15.230 2.391 9.058 1.00 83.06 137 PHE A N 1
ATOM 1028 C CA . PHE A 1 137 ? -15.855 2.331 10.366 1.00 83.06 137 PHE A CA 1
ATOM 1029 C C . PHE A 1 137 ? -15.044 3.175 11.347 1.00 83.06 137 PHE A C 1
ATOM 1031 O O . PHE A 1 137 ? -13.826 3.277 11.213 1.00 83.06 137 PHE A O 1
ATOM 1038 N N . ASP A 1 138 ? -15.721 3.719 12.352 1.00 85.31 138 ASP A N 1
ATOM 1039 C CA . ASP A 1 138 ? -15.077 4.502 13.401 1.00 85.31 138 ASP A CA 1
ATOM 1040 C C . ASP A 1 138 ? -14.398 3.575 14.418 1.00 85.31 138 ASP A C 1
ATOM 1042 O O . ASP A 1 138 ? -14.973 2.578 14.871 1.00 85.31 138 ASP A O 1
ATOM 1046 N N . THR A 1 139 ? -13.164 3.902 14.792 1.00 85.94 139 THR A N 1
ATOM 1047 C CA . THR A 1 139 ? -12.463 3.258 15.905 1.00 85.94 139 THR A CA 1
ATOM 1048 C C . THR A 1 139 ? -12.822 3.939 17.218 1.00 85.94 139 THR A C 1
ATOM 1050 O O . THR A 1 139 ? -12.891 5.162 17.287 1.00 85.94 139 THR A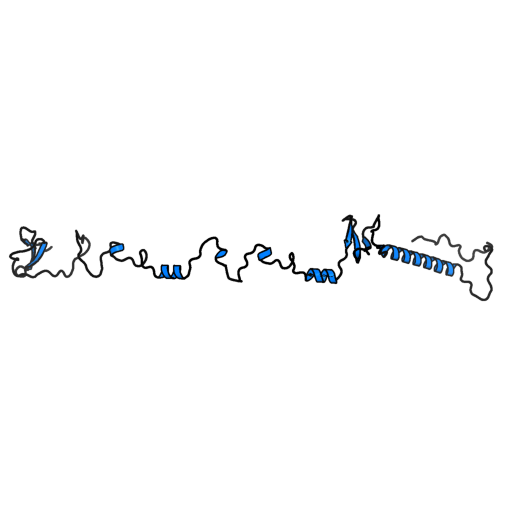 O 1
ATOM 1053 N N . ALA A 1 140 ? -13.019 3.152 18.280 1.00 88.94 140 ALA A N 1
ATOM 1054 C CA . ALA A 1 140 ? -13.246 3.709 19.608 1.00 88.94 140 ALA A CA 1
ATOM 1055 C C . ALA A 1 140 ? -12.017 4.510 20.061 1.00 88.94 140 ALA A C 1
ATOM 1057 O O . ALA A 1 140 ? -10.899 3.992 20.117 1.00 88.94 140 ALA A O 1
ATOM 1058 N N . THR A 1 141 ? -12.238 5.768 20.409 1.00 88.75 141 THR A N 1
ATOM 1059 C CA . THR A 1 141 ? -11.229 6.655 20.979 1.00 88.75 141 THR A CA 1
ATOM 1060 C C . THR A 1 141 ? -10.846 6.202 22.389 1.00 88.75 141 THR A C 1
ATOM 1062 O O . THR A 1 141 ? -11.627 5.563 23.101 1.00 88.75 141 THR A O 1
ATOM 1065 N N . GLN A 1 142 ? -9.654 6.593 22.856 1.00 91.06 142 GLN A N 1
ATOM 1066 C CA . GLN A 1 142 ? -9.238 6.314 24.237 1.00 91.06 142 GLN A CA 1
ATOM 1067 C C . GLN A 1 142 ? -10.239 6.878 25.260 1.00 91.06 142 GLN A C 1
ATOM 1069 O O . GLN A 1 142 ? -10.515 6.233 26.264 1.00 91.06 142 GLN A O 1
ATOM 1074 N N . ALA A 1 143 ? -10.833 8.042 24.981 1.00 91.88 143 ALA A N 1
ATOM 1075 C CA . ALA A 1 143 ? -11.834 8.651 25.853 1.00 91.88 143 ALA A CA 1
ATOM 1076 C C . ALA A 1 143 ? -13.121 7.813 25.953 1.00 91.88 143 ALA A C 1
ATOM 1078 O O . ALA A 1 143 ? -13.687 7.697 27.038 1.00 91.88 143 ALA A O 1
ATOM 1079 N N . GLU A 1 144 ? -13.576 7.209 24.852 1.00 93.62 144 GLU A N 1
ATOM 1080 C CA . GLU A 1 144 ? -14.735 6.306 24.858 1.00 93.62 144 GLU A CA 1
ATOM 1081 C C . GLU A 1 144 ? -14.440 5.016 25.624 1.00 93.62 144 GLU A C 1
ATOM 1083 O O . GLU A 1 144 ? -15.286 4.543 26.384 1.00 93.62 144 GLU A O 1
ATOM 1088 N N . LEU A 1 145 ? -13.228 4.474 25.480 1.00 92.38 145 LEU A N 1
ATOM 1089 C CA . LEU A 1 145 ? -12.788 3.298 26.231 1.00 92.38 145 LEU A CA 1
ATOM 1090 C C . LEU A 1 145 ? -12.665 3.592 27.732 1.00 92.38 145 LEU A C 1
ATOM 1092 O O . LEU A 1 145 ? -13.126 2.793 28.545 1.00 92.38 145 LEU A O 1
ATOM 1096 N N . ASP A 1 146 ? -12.103 4.741 28.106 1.00 92.75 146 ASP A N 1
ATOM 1097 C CA . ASP A 1 146 ? -11.984 5.173 29.503 1.00 92.75 146 ASP A CA 1
ATOM 1098 C C . ASP A 1 146 ? -13.366 5.417 30.130 1.00 92.75 146 ASP A C 1
ATOM 1100 O O . ASP A 1 146 ? -13.621 5.028 31.276 1.00 92.75 146 ASP A O 1
ATOM 1104 N N . ALA A 1 147 ? -14.289 6.015 29.369 1.00 89.44 147 ALA A N 1
ATOM 1105 C CA . ALA A 1 147 ? -15.673 6.198 29.787 1.00 89.44 147 ALA A CA 1
ATOM 1106 C C . ALA A 1 147 ? -16.368 4.848 29.997 1.00 89.44 147 ALA A C 1
ATOM 1108 O O . ALA A 1 147 ? -16.942 4.624 31.058 1.00 89.44 147 ALA A O 1
ATOM 1109 N N . HIS A 1 148 ? -16.250 3.917 29.046 1.00 87.19 148 HIS A N 1
ATOM 1110 C CA . HIS A 1 148 ? -16.803 2.571 29.193 1.00 87.19 148 HIS A CA 1
ATOM 1111 C C . HIS A 1 148 ? -16.194 1.836 30.397 1.00 87.19 148 HIS A C 1
ATOM 1113 O O . HIS A 1 148 ? -16.904 1.172 31.145 1.00 87.19 148 HIS A O 1
ATOM 1119 N N . ALA A 1 149 ? -14.878 1.929 30.609 1.00 87.25 149 ALA A N 1
ATOM 1120 C CA . ALA A 1 149 ? -14.189 1.243 31.705 1.00 87.25 149 ALA A CA 1
ATOM 1121 C C . ALA A 1 149 ? -14.602 1.753 33.096 1.00 87.25 149 ALA A C 1
ATOM 1123 O O . ALA A 1 149 ? -14.485 1.022 34.080 1.00 87.25 149 ALA A O 1
ATOM 1124 N N . THR A 1 150 ? -15.063 3.001 33.180 1.00 84.44 150 THR A N 1
ATOM 1125 C CA . THR A 1 150 ? -15.517 3.635 34.425 1.00 84.44 150 THR A CA 1
ATOM 1126 C C . THR A 1 150 ? -17.036 3.652 34.574 1.00 84.44 150 THR A C 1
ATOM 1128 O O . THR A 1 150 ? -17.540 4.012 35.642 1.00 84.44 150 THR A O 1
ATOM 1131 N N . ASP A 1 151 ? -17.768 3.229 33.543 1.00 82.19 151 ASP A N 1
ATOM 1132 C CA . ASP A 1 151 ? -19.216 3.137 33.581 1.00 82.19 151 ASP A CA 1
ATOM 1133 C C . ASP A 1 151 ? -19.656 2.029 34.549 1.00 82.19 151 ASP A C 1
ATOM 1135 O O . ASP A 1 151 ? -19.363 0.845 34.384 1.00 82.19 151 ASP A O 1
ATOM 1139 N N . THR A 1 152 ? -20.359 2.447 35.598 1.00 74.94 152 THR A N 1
ATOM 1140 C CA . THR A 1 152 ? -20.982 1.573 36.604 1.00 74.94 152 THR A CA 1
ATOM 1141 C C . THR A 1 152 ? -22.503 1.583 36.492 1.00 74.94 152 THR A C 1
ATOM 1143 O O . THR A 1 152 ? -23.199 1.104 37.386 1.00 74.94 152 THR A O 1
ATOM 1146 N N . ALA A 1 153 ? -23.045 2.145 35.410 1.00 76.50 153 ALA A N 1
ATOM 1147 C CA . ALA A 1 153 ? -24.421 1.904 35.044 1.00 76.50 153 ALA A CA 1
ATOM 1148 C C . ALA A 1 153 ? -24.573 0.435 34.615 1.00 76.50 153 ALA A C 1
ATOM 1150 O O . ALA A 1 153 ? -23.704 -0.161 33.976 1.00 76.50 153 ALA A O 1
ATOM 1151 N N . ASN A 1 154 ? -25.701 -0.158 35.004 1.00 61.62 154 ASN A N 1
ATOM 1152 C CA . ASN A 1 154 ? -26.112 -1.518 34.649 1.00 61.62 154 ASN A CA 1
ATOM 1153 C C . ASN A 1 154 ? -25.797 -1.817 33.161 1.00 61.62 154 ASN A C 1
ATOM 1155 O O . ASN A 1 154 ? -26.358 -1.127 32.305 1.00 61.62 154 ASN A O 1
ATOM 1159 N N . PRO A 1 155 ? -24.936 -2.806 32.833 1.00 64.56 155 PRO A N 1
ATOM 1160 C CA . PRO A 1 155 ? -24.673 -4.045 33.582 1.00 64.56 155 PRO A CA 1
ATOM 1161 C C . PRO A 1 155 ? -23.525 -4.045 34.598 1.00 64.56 155 PRO A C 1
ATOM 1163 O O . PRO A 1 155 ? -23.341 -5.057 35.276 1.00 64.56 155 PRO A O 1
ATOM 1166 N N . HIS A 1 156 ? -22.755 -2.970 34.752 1.00 64.38 156 HIS A N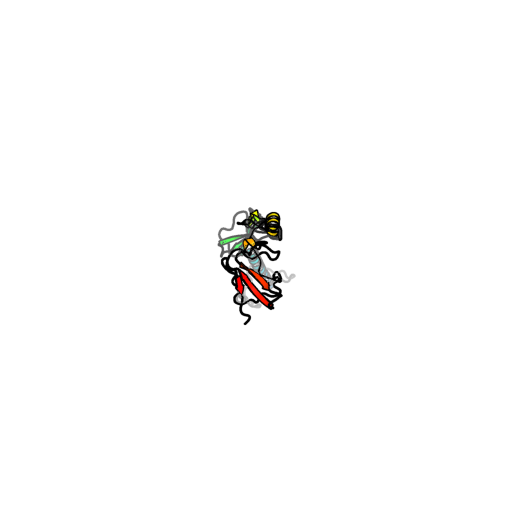 1
ATOM 1167 C CA . HIS A 1 156 ? -21.695 -2.955 35.759 1.00 64.38 156 HIS A CA 1
ATOM 1168 C C . HIS A 1 156 ? -22.256 -2.572 37.135 1.00 64.38 156 HIS A C 1
ATOM 1170 O O . HIS A 1 156 ? -23.128 -1.722 37.244 1.00 64.38 156 HIS A O 1
ATOM 1176 N N . ASN A 1 157 ? -21.766 -3.227 38.193 1.00 69.44 157 ASN A N 1
ATOM 1177 C CA . ASN A 1 157 ? -22.093 -2.915 39.589 1.00 69.44 157 ASN A CA 1
ATOM 1178 C C . ASN A 1 157 ? -23.582 -3.063 39.989 1.00 69.44 157 ASN A C 1
ATOM 1180 O O . ASN A 1 157 ? -24.109 -2.232 40.727 1.00 69.44 157 ASN A O 1
ATOM 1184 N N . THR A 1 158 ? -24.260 -4.126 39.535 1.00 75.69 158 THR A N 1
ATOM 1185 C CA . THR A 1 158 ? -25.655 -4.387 39.924 1.00 75.69 158 THR A CA 1
ATOM 1186 C C . THR A 1 158 ? -25.804 -4.564 41.440 1.00 75.69 158 THR A C 1
ATOM 1188 O O . THR A 1 158 ? -25.213 -5.481 42.016 1.00 75.69 158 THR A O 1
ATOM 1191 N N . ASP A 1 159 ? -26.615 -3.731 42.086 1.00 74.38 159 ASP A N 1
ATOM 1192 C CA . ASP A 1 159 ? -26.960 -3.842 43.497 1.00 74.38 159 ASP A CA 1
ATOM 1193 C C . ASP A 1 159 ? -28.095 -4.855 43.748 1.00 74.38 159 ASP A C 1
ATOM 1195 O O . ASP A 1 159 ? -28.751 -5.357 42.830 1.00 74.38 159 ASP A O 1
ATOM 1199 N N . ALA A 1 160 ? -28.330 -5.175 45.025 1.00 76.38 160 ALA A N 1
ATOM 1200 C CA . ALA A 1 160 ? -29.349 -6.142 45.425 1.00 76.38 160 ALA A CA 1
ATOM 1201 C C . ALA A 1 160 ? -30.762 -5.744 44.953 1.00 76.38 160 ALA A C 1
ATOM 1203 O O . ALA A 1 160 ? -31.554 -6.613 44.595 1.00 76.38 160 ALA A O 1
ATOM 1204 N N . THR A 1 161 ? -31.062 -4.445 44.869 1.00 73.38 161 THR A N 1
ATOM 1205 C CA . THR A 1 161 ? -32.345 -3.937 44.362 1.00 73.38 161 THR A CA 1
ATOM 1206 C C . THR A 1 161 ? -32.501 -4.248 42.877 1.00 73.38 161 THR A C 1
ATOM 1208 O O . THR A 1 161 ? -33.560 -4.708 42.454 1.00 73.38 161 THR A O 1
ATOM 1211 N N . GLN A 1 162 ? -31.443 -4.037 42.090 1.00 75.69 162 GLN A N 1
ATOM 1212 C CA . GLN A 1 162 ? -31.447 -4.229 40.637 1.00 75.69 162 GLN A CA 1
ATOM 1213 C C . GLN A 1 162 ? -31.681 -5.689 40.228 1.00 75.69 162 GLN A C 1
ATOM 1215 O O . GLN A 1 162 ? -32.298 -5.936 39.194 1.00 75.69 162 GLN A O 1
ATOM 1220 N N . VAL A 1 163 ? -31.235 -6.652 41.040 1.00 80.69 163 VAL A N 1
ATOM 1221 C CA . VAL A 1 163 ? -31.410 -8.094 40.773 1.00 80.69 163 VAL A CA 1
ATOM 1222 C C . VAL A 1 163 ? -32.525 -8.747 41.602 1.00 80.69 163 VAL A C 1
ATOM 1224 O O . VAL A 1 163 ? -32.733 -9.954 41.505 1.00 80.69 163 VAL A O 1
ATOM 1227 N N . GLY A 1 164 ? -33.242 -7.976 42.426 1.00 75.81 164 GLY A N 1
ATOM 1228 C CA . GLY A 1 164 ? -34.284 -8.496 43.320 1.00 75.81 164 GLY A CA 1
ATOM 1229 C C . GLY A 1 164 ? -33.756 -9.371 44.466 1.00 75.81 164 GLY A C 1
ATOM 1230 O O . GLY A 1 164 ? -34.502 -10.188 45.007 1.00 75.81 164 GLY A O 1
ATOM 1231 N N . ALA A 1 165 ? -32.481 -9.227 44.833 1.00 80.94 165 ALA A N 1
ATOM 1232 C CA . ALA A 1 165 ? -31.875 -9.896 45.977 1.00 80.94 165 ALA A CA 1
ATOM 1233 C C . ALA A 1 165 ? -32.156 -9.144 47.291 1.00 80.94 165 ALA A C 1
ATOM 1235 O O . ALA A 1 165 ? -32.399 -7.938 47.321 1.00 80.94 165 ALA A O 1
ATOM 1236 N N . LEU A 1 166 ? -32.094 -9.866 48.410 1.00 75.06 166 LEU A N 1
ATOM 1237 C CA . LEU A 1 166 ? -32.251 -9.284 49.743 1.00 75.06 166 LEU A CA 1
ATOM 1238 C C . LEU A 1 166 ? -30.959 -8.563 50.186 1.00 75.06 166 LEU A C 1
ATOM 1240 O O . LEU A 1 166 ? -29.873 -9.131 50.038 1.00 75.06 166 LEU A O 1
ATOM 1244 N N . PRO A 1 167 ? -31.037 -7.351 50.774 1.00 74.44 167 PRO A N 1
ATOM 1245 C CA . PRO A 1 167 ? -29.870 -6.669 51.333 1.00 74.44 167 PRO A CA 1
ATOM 1246 C C . PRO A 1 167 ? -29.243 -7.447 52.501 1.00 74.44 167 PRO A C 1
ATOM 1248 O O . PRO A 1 167 ? -29.914 -7.775 53.478 1.00 74.44 167 PRO A O 1
ATOM 1251 N N . ILE A 1 168 ? -27.929 -7.686 52.440 1.00 73.44 168 ILE A N 1
ATOM 1252 C CA . ILE A 1 168 ? -27.175 -8.447 53.462 1.00 73.44 168 ILE A CA 1
ATOM 1253 C C . ILE A 1 168 ? -26.998 -7.633 54.763 1.00 73.44 168 ILE A C 1
ATOM 1255 O O . ILE A 1 168 ? -26.765 -8.185 55.833 1.00 73.44 168 ILE A O 1
ATOM 1259 N N . VAL A 1 169 ? -27.140 -6.307 54.687 1.00 74.62 169 VAL A N 1
ATOM 1260 C CA . VAL A 1 169 ? -26.913 -5.368 55.804 1.00 74.62 169 VAL A CA 1
ATOM 1261 C C . VAL A 1 169 ? -28.141 -5.173 56.707 1.00 74.62 169 VAL A C 1
ATOM 1263 O O . VAL A 1 169 ? -28.117 -4.340 57.611 1.00 74.62 169 VAL A O 1
ATOM 1266 N N . GLY A 1 170 ? -29.201 -5.956 56.491 1.00 67.19 170 GLY A N 1
ATOM 1267 C CA . GLY A 1 170 ? -30.465 -5.851 57.216 1.00 67.19 170 GLY A CA 1
ATOM 1268 C C . GLY A 1 170 ? -31.513 -5.011 56.481 1.00 67.19 170 GLY A C 1
ATOM 1269 O O . GLY A 1 170 ? -31.214 -4.239 55.572 1.00 67.19 170 GLY A O 1
ATOM 1270 N N . GLY A 1 171 ? -32.775 -5.202 56.862 1.00 72.38 171 GLY A N 1
ATOM 1271 C CA . GLY A 1 171 ? -33.933 -4.561 56.246 1.00 72.38 171 GLY A CA 1
ATOM 1272 C C . GLY A 1 171 ? -35.244 -5.157 56.757 1.00 72.38 171 GLY A C 1
ATOM 1273 O O . GLY A 1 171 ? -35.246 -6.126 57.516 1.00 72.38 171 GLY A O 1
ATOM 1274 N N . THR A 1 172 ? -36.373 -4.576 56.348 1.00 72.56 172 THR A N 1
ATOM 1275 C CA . THR A 1 172 ? -37.700 -5.134 56.648 1.00 72.56 172 THR A CA 1
ATOM 1276 C C . THR A 1 172 ? -38.096 -6.107 55.543 1.00 72.56 172 THR A C 1
ATOM 1278 O O . THR A 1 172 ? -38.325 -5.693 54.409 1.00 72.56 172 THR A O 1
ATOM 1281 N N . MET A 1 173 ? -38.208 -7.394 55.869 1.00 75.56 173 MET A N 1
ATOM 1282 C CA . MET A 1 173 ? -38.849 -8.366 54.984 1.00 75.56 173 MET A CA 1
ATOM 1283 C C . MET A 1 173 ? -40.367 -8.251 55.147 1.00 75.56 173 MET A C 1
ATOM 1285 O O . MET A 1 173 ? -40.880 -8.309 56.261 1.00 75.56 173 MET A O 1
ATOM 1289 N N . SER A 1 174 ? -41.083 -8.062 54.040 1.00 73.38 174 SER A N 1
ATOM 1290 C CA . SER A 1 174 ? -42.550 -8.043 54.009 1.00 73.38 174 SER A CA 1
ATOM 1291 C C . SER A 1 174 ? -43.073 -9.252 53.237 1.00 73.38 174 SER A C 1
ATOM 1293 O O . SER A 1 174 ? -42.449 -9.689 52.274 1.00 73.38 174 SER A O 1
ATOM 1295 N N . GLY A 1 175 ? -44.238 -9.769 53.627 1.00 79.62 175 GLY A N 1
ATOM 1296 C CA . GLY A 1 175 ? -44.864 -10.930 52.990 1.00 79.62 175 GLY A CA 1
ATOM 1297 C C . GLY A 1 175 ? -44.620 -12.248 53.729 1.00 79.62 175 GLY A C 1
ATOM 1298 O O . GLY A 1 175 ? -44.131 -12.271 54.856 1.00 79.62 175 GLY A O 1
ATOM 1299 N N . LYS A 1 176 ? -45.028 -13.358 53.103 1.00 78.44 176 LYS A N 1
ATOM 1300 C CA . LYS A 1 176 ? -44.839 -14.701 53.663 1.00 78.44 176 LYS A CA 1
ATOM 1301 C C . LYS A 1 176 ? -43.402 -15.151 53.423 1.00 78.44 176 LYS A C 1
ATOM 1303 O O . LYS A 1 176 ? -42.975 -15.226 52.276 1.00 78.44 176 LYS A O 1
ATOM 1308 N N . ILE A 1 177 ? -42.698 -15.482 54.499 1.00 83.25 177 ILE A N 1
ATOM 1309 C CA . ILE A 1 177 ? -41.386 -16.126 54.442 1.00 83.25 177 ILE A CA 1
ATOM 1310 C C . ILE A 1 177 ? -41.621 -17.634 54.568 1.00 83.25 177 ILE A C 1
ATOM 1312 O O . ILE A 1 177 ? -42.185 -18.086 55.564 1.00 83.25 177 ILE A O 1
ATOM 1316 N N . ASP A 1 178 ? -41.232 -18.402 53.548 1.00 83.50 178 ASP A N 1
ATOM 1317 C CA . ASP A 1 178 ? -41.231 -19.868 53.604 1.00 83.50 178 ASP A CA 1
ATOM 1318 C C . ASP A 1 178 ? -39.892 -20.346 54.179 1.00 83.50 178 ASP A C 1
ATOM 1320 O O . ASP A 1 178 ? -38.837 -20.120 53.587 1.00 83.50 178 ASP A O 1
ATOM 1324 N N . MET A 1 179 ? -39.941 -20.981 55.351 1.00 84.31 179 MET A N 1
ATOM 1325 C CA . MET A 1 179 ? -38.773 -21.523 56.057 1.00 84.31 179 MET A CA 1
ATOM 1326 C C . MET A 1 179 ? -38.785 -23.056 56.116 1.00 84.31 179 MET A C 1
ATOM 1328 O O . MET A 1 179 ? -38.098 -23.639 56.941 1.00 84.31 179 MET A O 1
ATOM 1332 N N . SER A 1 180 ? -39.560 -23.727 55.260 1.00 82.38 180 SER A N 1
ATOM 1333 C CA . SER A 1 180 ? -39.837 -25.174 55.329 1.00 82.38 180 SER A CA 1
ATOM 1334 C C . SER A 1 180 ? -38.618 -26.101 55.449 1.00 82.38 180 SER A C 1
ATOM 1336 O O . SER A 1 180 ? -38.760 -27.204 55.970 1.00 82.38 180 SER A O 1
ATOM 1338 N N . GLN A 1 181 ? -37.438 -25.683 54.982 1.00 87.62 181 GLN A N 1
ATOM 1339 C CA . GLN A 1 181 ? -36.200 -26.474 55.034 1.00 87.62 181 GLN A CA 1
ATOM 1340 C C . GLN A 1 181 ? -35.147 -25.929 56.011 1.00 87.62 181 GLN A C 1
ATOM 1342 O O . GLN A 1 181 ? -34.063 -26.501 56.108 1.00 87.62 181 GLN A O 1
ATOM 1347 N N . PHE A 1 182 ? -35.428 -24.823 56.703 1.00 84.75 182 PHE A N 1
ATOM 1348 C CA . PHE A 1 182 ? -34.453 -24.130 57.540 1.00 84.75 182 PHE A CA 1
ATOM 1349 C C . PHE A 1 182 ? -34.942 -24.010 58.983 1.00 84.75 182 PHE A C 1
ATOM 1351 O O . PHE A 1 182 ? -36.027 -23.491 59.239 1.00 84.75 182 PHE A O 1
ATOM 1358 N N . ASP A 1 183 ? -34.096 -24.420 59.928 1.00 82.75 183 ASP A N 1
ATOM 1359 C CA . ASP A 1 183 ? -34.345 -24.224 61.354 1.00 82.75 183 ASP A CA 1
ATOM 1360 C C . ASP A 1 183 ? -34.055 -22.775 61.769 1.00 82.75 183 ASP A C 1
ATOM 1362 O O . ASP A 1 183 ? -33.063 -22.170 61.351 1.00 82.75 183 ASP A O 1
ATOM 1366 N N . ILE A 1 184 ? -34.902 -22.221 62.642 1.00 82.56 184 ILE A N 1
ATOM 1367 C CA . ILE A 1 184 ? -34.652 -20.925 63.281 1.00 82.56 184 ILE A CA 1
ATOM 1368 C C . ILE A 1 184 ? -33.943 -21.163 64.615 1.00 82.56 184 ILE A C 1
ATOM 1370 O O . ILE A 1 184 ? -34.539 -21.666 65.566 1.00 82.56 184 ILE A O 1
ATOM 1374 N N . CYS A 1 185 ? -32.675 -20.767 64.706 1.00 80.19 185 CYS A N 1
ATOM 1375 C CA . CYS A 1 185 ? -31.872 -20.888 65.924 1.00 80.19 185 CYS A CA 1
ATOM 1376 C C . CYS A 1 185 ? -31.755 -19.550 66.667 1.00 80.19 185 CYS A C 1
ATOM 1378 O O . CYS A 1 185 ? -31.802 -18.483 66.059 1.00 80.19 185 CYS A O 1
ATOM 1380 N N . ASN A 1 186 ? -31.528 -19.618 67.984 1.00 80.19 186 ASN A N 1
ATOM 1381 C CA . ASN A 1 186 ? -31.267 -18.456 68.843 1.00 80.19 186 ASN A CA 1
ATOM 1382 C C . ASN A 1 186 ? -32.383 -17.390 68.824 1.00 80.19 186 ASN A C 1
ATOM 1384 O O . ASN A 1 186 ? -32.115 -16.193 68.930 1.00 80.19 186 ASN A O 1
ATOM 1388 N N . VAL A 1 187 ? -33.640 -17.827 68.682 1.00 82.31 187 VAL A N 1
ATOM 1389 C CA . VAL A 1 187 ? -34.805 -16.948 68.824 1.00 82.31 187 VAL A CA 1
ATOM 1390 C C . VAL A 1 187 ? -34.846 -16.429 70.259 1.00 82.31 187 VAL A C 1
ATOM 1392 O O . VAL A 1 187 ? -35.051 -17.197 71.198 1.00 82.31 187 VAL A O 1
ATOM 1395 N N . VAL A 1 188 ? -34.664 -15.120 70.425 1.00 81.00 188 VAL A N 1
ATOM 1396 C CA . VAL A 1 188 ? -34.900 -14.446 71.702 1.00 81.00 188 VAL A CA 1
ATOM 1397 C C . VAL A 1 188 ? -36.372 -14.060 71.744 1.00 81.00 188 VAL A C 1
ATOM 1399 O O . VAL A 1 188 ? -36.810 -13.201 70.983 1.00 81.00 188 VAL A O 1
ATOM 1402 N N . VAL A 1 189 ? -37.133 -14.716 72.614 1.00 84.06 189 VAL A N 1
ATOM 1403 C CA . VAL A 1 189 ? -38.491 -14.294 72.978 1.00 84.06 189 VAL A CA 1
ATOM 1404 C C . VAL A 1 189 ? -38.500 -13.751 74.395 1.00 84.06 189 VAL A C 1
ATOM 1406 O O . VAL A 1 189 ? -37.601 -14.060 75.180 1.00 84.06 189 VAL A O 1
ATOM 1409 N N . ASP A 1 190 ? -39.541 -13.003 74.742 1.00 82.81 190 ASP A N 1
ATOM 1410 C CA . ASP A 1 190 ? -39.717 -12.500 76.099 1.00 82.81 190 ASP A CA 1
ATOM 1411 C C . ASP A 1 190 ? -39.997 -13.663 77.076 1.00 82.81 190 ASP A C 1
ATOM 1413 O O . ASP A 1 190 ? -40.988 -14.388 76.909 1.00 82.81 190 ASP A O 1
ATOM 1417 N N . PRO A 1 191 ? -39.152 -13.876 78.104 1.00 88.06 191 PRO A N 1
ATOM 1418 C CA . PRO A 1 191 ? -39.457 -14.803 79.183 1.00 88.06 191 PRO A CA 1
ATOM 1419 C C . PRO A 1 191 ? -40.400 -14.122 80.180 1.00 88.06 191 PRO A C 1
ATOM 1421 O O . PRO A 1 191 ? -40.055 -13.108 80.787 1.00 88.06 191 PRO A O 1
ATOM 1424 N N . LEU A 1 192 ? -41.586 -14.691 80.383 1.00 90.56 192 LEU A N 1
ATOM 1425 C CA . LEU A 1 192 ? -42.628 -14.100 81.223 1.00 90.56 192 LEU A CA 1
ATOM 1426 C C . LEU A 1 192 ? -43.071 -15.069 82.322 1.00 90.56 192 LEU A C 1
ATOM 1428 O O . LEU A 1 192 ? -43.171 -16.272 82.107 1.00 90.56 192 LEU A O 1
ATOM 1432 N N . ALA A 1 193 ? -43.359 -14.540 83.513 1.00 89.31 193 ALA A N 1
ATOM 1433 C CA . ALA A 1 193 ? -43.872 -15.331 84.639 1.00 89.31 193 ALA A CA 1
ATOM 1434 C C . ALA A 1 193 ? -45.387 -15.607 84.548 1.00 89.31 193 ALA A C 1
ATOM 1436 O O . ALA A 1 193 ? -45.909 -16.439 85.284 1.00 89.31 193 ALA A O 1
ATOM 1437 N N . ALA A 1 194 ? -46.096 -14.894 83.671 1.00 91.31 194 ALA A N 1
ATOM 1438 C CA . ALA A 1 194 ? -47.521 -15.039 83.398 1.00 91.31 194 ALA A CA 1
ATOM 1439 C C . ALA A 1 194 ? -47.822 -14.553 81.971 1.00 91.31 194 ALA A C 1
ATOM 1441 O O . ALA A 1 194 ? -46.982 -13.895 81.355 1.00 91.31 194 ALA A O 1
ATOM 1442 N N . ASP A 1 195 ? -49.015 -14.855 81.457 1.00 90.31 195 ASP A N 1
ATOM 1443 C CA . ASP A 1 195 ? -49.432 -14.359 80.144 1.00 90.31 195 ASP A CA 1
ATOM 1444 C C . ASP A 1 195 ? -49.540 -12.822 80.139 1.00 90.31 195 ASP A C 1
ATOM 1446 O O . ASP A 1 195 ? -50.015 -12.247 81.127 1.00 90.31 195 ASP A O 1
ATOM 1450 N N . PRO A 1 196 ? -49.118 -12.142 79.052 1.00 91.38 196 PRO A N 1
ATOM 1451 C CA . PRO A 1 196 ? -49.309 -10.706 78.903 1.00 91.38 196 PRO A CA 1
ATOM 1452 C C . PRO A 1 196 ? -50.780 -10.329 79.074 1.00 91.38 196 PRO A C 1
ATOM 1454 O O . PRO A 1 196 ? -51.672 -11.026 78.593 1.00 91.38 196 PRO A O 1
ATOM 1457 N N . THR A 1 197 ? -51.038 -9.191 79.711 1.00 91.31 197 THR A N 1
ATOM 1458 C CA . THR A 1 197 ? -52.403 -8.672 79.876 1.00 91.31 197 THR A CA 1
ATOM 1459 C C . THR A 1 197 ? -52.983 -8.128 78.570 1.00 91.31 197 THR A C 1
ATOM 1461 O O . THR A 1 197 ? -54.197 -8.128 78.402 1.00 91.31 197 THR A O 1
ATOM 1464 N N . GLU A 1 198 ? -52.124 -7.690 77.643 1.00 91.00 198 GLU A N 1
ATOM 1465 C CA . GLU A 1 198 ? -52.499 -7.139 76.334 1.00 91.00 198 GLU A CA 1
ATOM 1466 C C . GLU A 1 198 ? -51.567 -7.669 75.226 1.00 91.00 198 GLU A C 1
ATOM 1468 O O . GLU A 1 198 ? -50.729 -6.930 74.705 1.00 91.00 198 GLU A O 1
ATOM 1473 N N . PRO A 1 199 ? -51.639 -8.968 74.881 1.00 91.12 199 PRO A N 1
ATOM 1474 C CA . PRO A 1 199 ? -50.783 -9.530 73.850 1.00 91.12 199 PRO A CA 1
ATOM 1475 C C . PRO A 1 199 ? -51.211 -9.056 72.457 1.00 91.12 199 PRO A C 1
ATOM 1477 O O . PRO A 1 199 ? -52.398 -8.918 72.150 1.00 91.12 199 PRO A O 1
ATOM 1480 N N . THR A 1 200 ? -50.235 -8.857 71.577 1.00 91.69 200 THR A N 1
ATOM 1481 C CA . THR A 1 200 ? -50.493 -8.553 70.161 1.00 91.69 200 THR A CA 1
ATOM 1482 C C . THR A 1 200 ? -50.609 -9.837 69.342 1.00 91.69 200 THR A C 1
ATOM 1484 O O . THR A 1 200 ? -50.023 -10.866 69.683 1.00 91.69 200 THR A O 1
ATOM 1487 N N . GLN A 1 201 ? -51.410 -9.824 68.270 1.00 92.00 201 GLN A N 1
ATOM 1488 C CA . GLN A 1 201 ? -51.557 -11.000 67.406 1.00 92.00 201 GLN A CA 1
ATOM 1489 C C . GLN A 1 201 ? -50.190 -11.419 66.844 1.00 92.00 201 GLN A C 1
ATOM 1491 O O . GLN A 1 201 ? -49.479 -10.602 66.268 1.00 92.00 201 GLN A O 1
ATOM 1496 N N . GLY A 1 202 ? -49.845 -12.699 66.994 1.00 87.00 202 GLY A N 1
ATOM 1497 C CA . GLY A 1 202 ? -48.561 -13.252 66.565 1.00 87.00 202 GLY A CA 1
ATOM 1498 C C . GLY A 1 202 ? -47.435 -13.113 67.592 1.00 87.00 202 GLY A C 1
ATOM 1499 O O . GLY A 1 202 ? -46.350 -13.634 67.351 1.00 87.00 202 GLY A O 1
ATOM 1500 N N . GLN A 1 203 ? -47.674 -12.469 68.740 1.00 89.31 203 GLN A N 1
ATOM 1501 C CA . GLN A 1 203 ? -46.706 -12.443 69.833 1.00 89.31 203 GLN A CA 1
ATOM 1502 C C . GLN A 1 203 ? -46.513 -13.856 70.399 1.00 89.31 203 GLN A C 1
ATOM 1504 O O . GLN A 1 203 ? -47.492 -14.563 70.651 1.00 89.31 203 GLN A O 1
ATOM 1509 N N . ILE A 1 204 ? -45.252 -14.248 70.596 1.00 90.88 204 ILE A N 1
ATOM 1510 C CA . ILE A 1 204 ? -44.825 -15.530 71.173 1.00 90.88 204 ILE A CA 1
ATOM 1511 C C . ILE A 1 204 ? -43.971 -15.231 72.406 1.00 90.88 204 ILE A C 1
ATOM 1513 O O . ILE A 1 204 ? -43.126 -14.339 72.369 1.00 90.88 204 ILE A O 1
ATOM 1517 N N . TRP A 1 205 ? -44.182 -15.977 73.486 1.00 91.38 205 TRP A N 1
ATOM 1518 C CA . TRP A 1 205 ? -43.421 -15.855 74.729 1.00 91.38 205 TRP A CA 1
ATOM 1519 C C . TRP A 1 205 ? -43.190 -17.219 75.376 1.00 91.38 205 TRP A C 1
ATOM 1521 O O . TRP A 1 205 ? -43.889 -18.200 75.103 1.00 91.38 205 TRP A O 1
ATOM 1531 N N . PHE A 1 206 ? -42.198 -17.276 76.262 1.00 90.38 206 PHE A N 1
ATOM 1532 C CA . PHE A 1 206 ? -41.927 -18.455 77.077 1.00 90.38 206 PHE A CA 1
ATOM 1533 C C . PHE A 1 206 ? -42.417 -18.223 78.506 1.00 90.38 206 PHE A C 1
ATOM 1535 O O . PHE A 1 206 ? -41.978 -17.280 79.169 1.00 90.38 206 PHE A O 1
ATOM 1542 N N . ARG A 1 207 ? -43.312 -19.086 78.999 1.00 91.06 207 ARG A N 1
ATOM 1543 C CA . ARG A 1 207 ? -43.789 -19.043 80.384 1.00 91.06 207 ARG A CA 1
ATOM 1544 C C . ARG A 1 207 ? -42.801 -19.735 81.312 1.00 91.06 207 ARG A C 1
ATOM 1546 O O . ARG A 1 207 ? -42.663 -20.957 81.283 1.00 91.06 207 ARG A O 1
ATOM 1553 N N . THR A 1 208 ? -42.135 -18.962 82.164 1.00 90.12 208 THR A N 1
ATOM 1554 C CA . THR A 1 208 ? -41.086 -19.461 83.068 1.00 90.12 208 THR A CA 1
ATOM 1555 C C . THR A 1 208 ? -41.630 -20.252 84.255 1.00 90.12 208 THR A C 1
ATOM 1557 O O . THR A 1 208 ? -40.919 -21.093 84.797 1.00 90.12 208 THR A O 1
ATOM 1560 N N . ASP A 1 209 ? -42.887 -20.028 84.639 1.00 90.38 209 ASP A N 1
ATOM 1561 C CA . ASP A 1 209 ? -43.562 -20.725 85.738 1.00 90.38 209 ASP A CA 1
ATOM 1562 C C . ASP A 1 209 ? -43.986 -22.157 85.373 1.00 90.38 209 ASP A C 1
ATOM 1564 O O . ASP A 1 209 ? -43.983 -23.049 86.219 1.00 90.38 209 ASP A O 1
ATOM 1568 N N . THR A 1 210 ? -44.324 -22.380 84.103 1.00 87.94 210 THR A N 1
ATOM 1569 C CA . THR A 1 210 ? -44.796 -23.671 83.577 1.00 87.94 210 THR A CA 1
ATOM 1570 C C . THR A 1 210 ? -43.791 -24.352 82.650 1.00 87.94 210 THR A C 1
ATOM 1572 O O . THR A 1 210 ? -43.950 -25.531 82.350 1.00 87.94 210 THR A O 1
ATOM 1575 N N . GLY A 1 211 ? -42.761 -23.636 82.192 1.00 87.19 211 GLY A N 1
ATOM 1576 C CA . GLY A 1 211 ? -41.762 -24.145 81.253 1.00 87.19 211 GLY A CA 1
ATOM 1577 C C . GLY A 1 211 ? -42.314 -24.389 79.847 1.00 87.19 211 GLY A C 1
ATOM 1578 O O . GLY A 1 211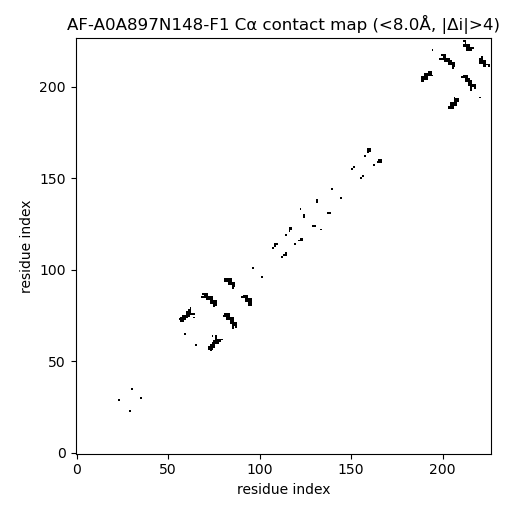 ? -41.828 -25.273 79.145 1.00 87.19 211 GLY A O 1
ATOM 1579 N N . THR A 1 212 ? -43.356 -23.657 79.445 1.00 89.62 212 THR A N 1
ATOM 1580 C CA . THR A 1 212 ? -44.086 -23.905 78.193 1.00 89.62 212 THR A CA 1
ATOM 1581 C C . THR A 1 212 ? -44.055 -22.701 77.262 1.00 89.62 212 THR A C 1
ATOM 1583 O O . THR A 1 212 ? -43.941 -21.553 77.693 1.00 89.62 212 THR A O 1
ATOM 1586 N N . TRP A 1 213 ? -44.159 -22.970 75.964 1.00 90.12 213 TRP A N 1
ATOM 1587 C CA . TRP A 1 213 ? -44.243 -21.944 74.930 1.00 90.12 213 TRP A CA 1
ATOM 1588 C C . TRP A 1 213 ? -45.697 -21.550 74.689 1.00 90.12 213 TRP A C 1
ATOM 1590 O O . TRP A 1 213 ? -46.564 -22.416 74.569 1.00 90.12 213 TRP A O 1
ATOM 1600 N N . HIS A 1 214 ? -45.951 -20.247 74.583 1.00 92.06 214 HIS A N 1
ATOM 1601 C CA . HIS A 1 214 ? -47.281 -19.678 74.362 1.00 92.06 214 HIS A CA 1
ATOM 1602 C C . HIS A 1 214 ? -47.248 -18.651 73.241 1.00 92.06 214 HIS A C 1
ATOM 1604 O O . HIS A 1 214 ? -46.222 -18.018 72.989 1.00 92.06 214 HIS A O 1
ATOM 1610 N N . GLY A 1 215 ? -48.380 -18.474 72.569 1.00 92.75 215 GLY A N 1
ATOM 1611 C CA . GLY A 1 215 ? -48.561 -17.405 71.597 1.00 92.75 215 GLY A CA 1
ATOM 1612 C C . GLY A 1 215 ? -50.003 -16.928 71.517 1.00 92.75 215 GLY A C 1
ATOM 1613 O O . GLY A 1 215 ? -50.933 -17.646 71.888 1.00 92.75 215 GLY A O 1
ATOM 1614 N N . TYR A 1 216 ? -50.199 -15.707 71.024 1.00 93.81 216 TYR A N 1
ATOM 1615 C CA . TYR A 1 216 ? -51.524 -15.106 70.884 1.00 93.81 216 TYR A CA 1
ATOM 1616 C C . TYR A 1 216 ? -52.003 -15.125 69.434 1.00 93.81 216 TYR A C 1
ATOM 1618 O O . TYR A 1 216 ? -51.397 -14.518 68.551 1.00 93.81 216 TYR A O 1
ATOM 1626 N N . ASN A 1 217 ? -53.136 -15.778 69.176 1.00 90.88 217 ASN A N 1
ATOM 1627 C CA . ASN A 1 217 ? -53.704 -15.873 67.824 1.00 90.88 217 ASN A CA 1
ATOM 1628 C C . ASN A 1 217 ? -54.559 -14.648 67.421 1.00 90.88 217 ASN A C 1
ATOM 1630 O O . ASN A 1 217 ? -55.109 -14.621 66.320 1.00 90.88 217 ASN A O 1
ATOM 1634 N N . GLY A 1 218 ? -54.675 -13.641 68.295 1.00 91.00 218 GLY A N 1
ATOM 1635 C CA . GLY A 1 218 ? -55.552 -12.476 68.125 1.00 91.00 218 GLY A CA 1
ATOM 1636 C C . GLY A 1 218 ? -56.855 -12.552 68.930 1.00 91.00 218 GLY A C 1
ATOM 1637 O O . GLY A 1 218 ? -57.518 -11.533 69.099 1.00 91.00 218 GLY A O 1
ATOM 1638 N N . THR A 1 219 ? -57.203 -13.733 69.451 1.00 91.62 219 THR A N 1
ATOM 1639 C CA . THR A 1 219 ? -58.430 -13.973 70.236 1.00 91.62 219 THR A CA 1
ATOM 1640 C C . THR A 1 219 ? -58.181 -14.668 71.572 1.00 91.62 219 THR A C 1
ATOM 1642 O O . THR A 1 219 ? -58.887 -14.402 72.541 1.00 91.62 219 THR A O 1
ATOM 1645 N N . SER A 1 220 ? -57.186 -15.551 71.650 1.00 92.12 220 SER A N 1
ATOM 1646 C CA . SER A 1 220 ? -56.838 -16.287 72.863 1.00 92.12 220 SER A CA 1
ATOM 1647 C C . SER A 1 220 ? -55.354 -16.633 72.894 1.00 92.12 220 SER A C 1
ATOM 1649 O O . SER A 1 220 ? -54.705 -16.765 71.850 1.00 92.12 220 SER A O 1
ATOM 1651 N N . THR A 1 221 ? -54.832 -16.844 74.099 1.00 92.50 221 THR A N 1
ATOM 1652 C CA . THR A 1 221 ? -53.530 -17.485 74.299 1.00 92.50 221 THR A CA 1
ATOM 1653 C C . THR A 1 221 ? -53.629 -18.965 73.946 1.00 92.50 221 THR A C 1
ATOM 1655 O O . THR A 1 221 ? -54.586 -19.642 74.329 1.00 92.50 221 THR A O 1
ATOM 1658 N N . VAL A 1 222 ? -52.649 -19.464 73.198 1.00 92.69 222 VAL A N 1
ATOM 1659 C CA . VAL A 1 222 ? -52.526 -20.864 72.794 1.00 92.69 222 VAL A CA 1
ATOM 1660 C C . VAL A 1 222 ? -51.179 -21.384 73.275 1.00 92.69 222 VAL A C 1
ATOM 1662 O O . VAL A 1 222 ? -50.141 -20.799 72.972 1.00 92.69 222 VAL A O 1
ATOM 1665 N N . GLN A 1 223 ? -51.199 -22.498 74.001 1.00 90.75 223 GLN A N 1
ATOM 1666 C CA . GLN A 1 223 ? -49.990 -23.219 74.370 1.00 90.75 223 GLN A CA 1
ATOM 1667 C C . GLN A 1 223 ? -49.519 -24.067 73.183 1.00 90.75 223 GLN A C 1
ATOM 1669 O O . GLN A 1 223 ? -50.297 -24.828 72.603 1.00 90.75 223 GLN A O 1
ATOM 1674 N N . PHE A 1 224 ? -48.237 -23.976 72.848 1.00 85.75 224 PHE A N 1
ATOM 1675 C CA . PHE A 1 224 ? -47.616 -24.858 71.869 1.00 85.75 224 PHE A CA 1
ATOM 1676 C C . PHE A 1 224 ? -47.234 -26.179 72.544 1.00 85.75 224 PHE A C 1
ATOM 1678 O O . PHE A 1 224 ? -46.608 -26.194 73.606 1.00 85.75 224 PHE A O 1
ATOM 1685 N N . SER A 1 225 ? -47.618 -27.304 71.937 1.00 72.88 225 SER A N 1
ATOM 1686 C CA . SER A 1 225 ? -47.133 -28.614 72.373 1.00 72.88 225 SER A CA 1
ATOM 1687 C C . SER A 1 225 ? -45.661 -28.727 72.001 1.00 72.88 225 SER A C 1
ATOM 1689 O O . SER A 1 225 ? -45.316 -28.580 70.830 1.00 72.88 225 SER A O 1
ATOM 1691 N N . THR A 1 226 ? -44.798 -29.012 72.972 1.00 61.00 226 THR A N 1
ATOM 1692 C CA . THR A 1 226 ? -43.444 -29.484 72.673 1.00 61.00 226 THR A CA 1
ATOM 1693 C C . THR A 1 226 ? -43.574 -30.842 71.985 1.00 61.00 226 THR A C 1
ATOM 1695 O O . THR A 1 226 ? -44.231 -31.732 72.534 1.00 61.00 226 THR A O 1
ATOM 1698 N N . VAL A 1 227 ? -43.031 -30.968 70.775 1.00 53.22 227 VAL A N 1
ATOM 1699 C CA . VAL A 1 227 ? -42.849 -32.256 70.087 1.00 53.22 227 VAL A CA 1
ATOM 1700 C C . VAL A 1 227 ? -41.513 -32.843 70.518 1.00 53.22 227 VAL A C 1
ATOM 1702 O O . VAL A 1 227 ? -40.557 -32.044 70.638 1.00 53.22 227 VAL A O 1
#

Radius of gyration: 64.99 Å; Cα contacts (8 Å, |Δi|>4): 166; chains: 1; bounding box: 129×44×166 Å

Foldseek 3Di:
DDDPPVVDDDPPPPDDDDPPDDDDDPPDDPCDVVNVVVVVVVVVVVVVVVVVVCVLVPQDEECDDDPDDDAQRWHQHPVVRFIWGQHVVVRDIDGDDDPVRVVCVVPDCPPVHVQDCVNVVHDDDDVPDDPQVPDPDHDDDPVNVVCVVPDCPPVHPDDCVNVVHDDPVDDDDDDDDDQPPHDDPPDDAAEDCDDDPDADAAHWYAHPVVRWIWGHNPPDIDTDDDD

Mean predicted aligned error: 19.37 Å

Organism: NCBI:txid2841257

Solvent-accessible surface area (backbone atoms only — not comparable to full-atom values): 15010 Å² total; per-residue (Å²): 132,88,84,68,77,86,77,61,81,69,90,83,75,82,85,72,80,76,72,92,88,78,82,89,66,98,84,60,86,71,82,42,75,61,58,52,47,53,52,48,51,53,50,52,52,50,50,49,52,50,49,56,51,44,70,74,61,54,55,48,75,37,78,66,80,74,94,78,73,52,72,67,40,43,32,36,33,65,74,80,71,39,51,26,35,29,35,62,92,75,73,42,77,41,74,60,83,49,74,67,56,51,50,51,57,74,67,47,56,60,76,91,30,74,67,47,47,71,77,70,72,41,81,86,51,62,92,96,52,75,59,70,91,78,47,98,60,88,76,85,46,71,69,57,51,54,49,57,74,67,49,56,62,82,87,33,80,73,49,40,76,80,73,72,47,79,64,90,89,64,80,86,86,80,81,89,82,87,53,94,91,57,87,87,73,90,79,86,60,58,77,29,78,61,82,72,93,78,71,51,65,73,41,57,34,36,31,67,76,77,74,42,43,36,33,24,78,69,86,50,81,42,75,56,80,86,128

pLDDT: mean 77.97, std 14.05, range [42.47, 94.69]